Protein AF-A0A813JX80-F1 (afdb_monomer_lite)

InterPro domains:
  IPR001611 Leucine-rich repeat [PF13516] (63-86)
  IPR001611 Leucine-rich repeat [PF13516] (97-115)
  IPR002048 EF-hand domain [PF13499] (176-235)
  IPR002048 EF-hand domain [PS50222] (172-207)
  IPR002048 EF-hand domain [PS50222] (208-241)
  IPR002048 EF-hand domain [SM00054] (176-204)
  IPR002048 EF-hand domain [SM00054] (210-238)
  IPR002048 EF-hand domain [cd00051] (176-235)
  IPR011992 EF-hand domain pair [SSF47473] (168-237)
  IPR018247 EF-Hand 1, calcium-binding site [PS00018] (185-197)
  IPR018247 EF-Hand 1, calcium-binding site [PS00018] (219-231)
  IPR032675 Leucine-rich repeat domain superfamily [G3DSA:3.80.10.10] (2-160)
  IPR050648 F-box/Leucine-rich repeat [PTHR13382] (17-143)

pLDDT: mean 70.28, std 19.59, range [30.41, 96.44]

Sequence (266 aa):
MPDKLLSLQLDVMGIHGLTDADAADLGQALPKFLVNLTLVFTGCCLLGDAGVAAFAQSLPPSTLRTLNLSLVGCELITDSGLIALAMQLSPDLEALTLDLRVCEKITDSGAAALAHYLPAALQTLSLNFNSTSVSDERLASCQSLEAMKTWQTTATVEVAPAAPAAPKFPEKDIAEIKKAFAKADRNKNGVLSKRELKAVLVALKLSEQDVDELISEADVDGDGCLNLDEFIDWIFGGGGNKSKPKLAKSKSRVSDVKSRHRLPRP

Organism: Polarella glacialis (NCBI:txid89957)

Radius of gyration: 25.86 Å; chains: 1; bounding box: 50×80×82 Å

Structure (mmCIF, N/CA/C/O backbone):
data_AF-A0A813JX80-F1
#
_entry.id   AF-A0A813JX80-F1
#
loop_
_atom_site.group_PDB
_atom_site.id
_atom_site.type_symbol
_atom_site.label_atom_id
_atom_site.label_alt_id
_atom_site.label_comp_id
_atom_site.label_asym_id
_atom_site.label_entity_id
_atom_site.label_seq_id
_atom_site.pdbx_PDB_ins_code
_atom_site.Cartn_x
_atom_site.Cartn_y
_atom_site.Cartn_z
_atom_site.occupancy
_atom_site.B_iso_or_equiv
_atom_site.auth_seq_id
_atom_site.auth_comp_id
_atom_site.auth_asym_id
_atom_site.auth_atom_id
_atom_site.pdbx_PDB_model_num
ATOM 1 N N . MET A 1 1 ? -25.310 -22.765 13.714 1.00 44.22 1 MET A N 1
ATOM 2 C CA . MET A 1 1 ? -24.976 -21.336 13.541 1.00 44.22 1 MET A CA 1
ATOM 3 C C . MET A 1 1 ? -23.581 -21.325 12.957 1.00 44.22 1 MET A C 1
ATOM 5 O O . MET A 1 1 ? -22.752 -21.956 13.594 1.00 44.22 1 MET A O 1
ATOM 9 N N . PRO A 1 2 ? -23.310 -20.805 11.750 1.00 50.22 2 PRO A N 1
ATOM 10 C CA . PRO A 1 2 ? -21.944 -20.872 11.261 1.00 50.22 2 PRO A CA 1
ATOM 11 C C . PRO A 1 2 ? -21.110 -19.899 12.094 1.00 50.22 2 PRO A C 1
ATOM 13 O O . PRO A 1 2 ? -21.445 -18.715 12.194 1.00 50.22 2 PRO A O 1
ATOM 16 N N . ASP A 1 3 ? -20.095 -20.450 12.753 1.00 52.19 3 ASP A N 1
ATOM 17 C CA . ASP A 1 3 ? -19.062 -19.732 13.481 1.00 52.19 3 ASP A CA 1
ATOM 18 C C . ASP A 1 3 ? -18.575 -18.554 12.638 1.00 52.19 3 ASP A C 1
ATOM 20 O O . ASP A 1 3 ? -18.158 -18.714 11.489 1.00 52.19 3 ASP A O 1
ATOM 24 N N . LYS A 1 4 ? -18.687 -17.338 13.178 1.00 76.06 4 LYS A N 1
ATOM 25 C CA . LYS A 1 4 ? -18.149 -16.156 12.508 1.00 76.06 4 LYS A CA 1
ATOM 26 C C . LYS A 1 4 ? -16.634 -16.325 12.479 1.00 76.06 4 LYS A C 1
ATOM 28 O O . LYS A 1 4 ? -16.002 -16.250 13.526 1.00 76.06 4 LYS A O 1
ATOM 33 N N . LEU A 1 5 ? -16.061 -16.583 11.307 1.00 84.25 5 LEU A N 1
ATOM 34 C CA . LEU A 1 5 ? -14.612 -16.616 11.138 1.00 84.25 5 LEU A CA 1
ATOM 35 C C . LEU A 1 5 ? -14.060 -15.226 11.491 1.00 84.25 5 LEU A C 1
ATOM 37 O O . LEU A 1 5 ? -14.328 -14.259 10.781 1.00 84.25 5 LEU A O 1
ATOM 41 N N . LEU A 1 6 ? -13.347 -15.127 12.615 1.00 90.62 6 LEU A N 1
ATOM 42 C CA . LEU A 1 6 ? -12.768 -13.870 13.110 1.00 90.62 6 LEU A CA 1
ATOM 43 C C . LEU A 1 6 ? -11.297 -13.706 12.718 1.00 90.62 6 LEU A C 1
ATOM 45 O O . LEU A 1 6 ? -10.772 -12.601 12.781 1.00 90.62 6 LEU A O 1
ATOM 49 N N . SER A 1 7 ? -10.631 -14.787 12.320 1.00 92.50 7 SER A N 1
ATOM 50 C CA . SER A 1 7 ? -9.225 -14.775 11.927 1.00 92.50 7 SER A CA 1
ATOM 51 C C . SER A 1 7 ? -9.058 -15.517 10.612 1.00 92.50 7 SER A C 1
ATOM 53 O O . SER A 1 7 ? -9.546 -16.639 10.481 1.00 92.50 7 SER A O 1
ATOM 55 N N . LEU A 1 8 ? -8.367 -14.902 9.659 1.00 93.06 8 LEU A N 1
ATOM 56 C CA . LEU A 1 8 ? -8.005 -15.513 8.387 1.00 93.06 8 LEU A CA 1
ATOM 57 C C . LEU A 1 8 ? -6.517 -15.300 8.141 1.00 93.06 8 LEU A C 1
ATOM 59 O O . LEU A 1 8 ? -6.017 -14.181 8.226 1.00 93.06 8 LEU A O 1
ATOM 63 N N . GLN A 1 9 ? -5.829 -16.384 7.809 1.00 93.25 9 GLN A N 1
ATOM 64 C CA . GLN A 1 9 ? -4.457 -16.357 7.335 1.00 93.25 9 GLN A CA 1
ATOM 65 C C . GLN A 1 9 ? -4.410 -17.083 6.000 1.00 93.25 9 GLN A C 1
ATOM 67 O O . GLN A 1 9 ? -4.833 -18.236 5.910 1.00 93.25 9 GLN A O 1
ATOM 72 N N . LEU A 1 10 ? -3.911 -16.399 4.978 1.00 90.75 10 LEU A N 1
ATOM 73 C CA . LEU A 1 10 ? -3.737 -16.953 3.650 1.00 90.75 10 LEU A CA 1
ATOM 74 C C . LEU A 1 10 ? -2.322 -16.665 3.161 1.00 90.75 10 LEU A C 1
ATOM 76 O O . LEU A 1 10 ? -1.860 -15.524 3.190 1.00 90.75 10 LEU A O 1
ATOM 80 N N . ASP A 1 11 ? -1.662 -17.719 2.705 1.00 88.38 11 ASP A N 1
ATOM 81 C CA . ASP A 1 11 ? -0.353 -17.648 2.079 1.00 88.38 11 ASP A CA 1
ATOM 82 C C . ASP A 1 11 ? -0.488 -18.081 0.619 1.00 88.38 11 ASP A C 1
ATOM 84 O O . ASP A 1 11 ? -0.871 -19.216 0.332 1.00 88.38 11 ASP A O 1
ATOM 88 N N . VAL A 1 12 ? -0.243 -17.138 -0.288 1.00 81.62 12 VAL A N 1
ATOM 89 C CA . VAL A 1 12 ? -0.256 -17.337 -1.742 1.00 81.62 12 VAL A CA 1
ATOM 90 C C . VAL A 1 12 ? 1.140 -17.140 -2.337 1.00 81.62 12 VAL A C 1
ATOM 92 O O . VAL A 1 12 ? 1.286 -16.857 -3.528 1.00 81.62 12 VAL A O 1
ATOM 95 N N . MET A 1 13 ? 2.183 -17.313 -1.519 1.00 77.56 13 MET A N 1
ATOM 96 C CA . MET A 1 13 ? 3.575 -17.261 -1.952 1.00 77.56 13 MET A CA 1
ATOM 97 C C . MET A 1 13 ? 3.826 -18.184 -3.151 1.00 77.56 13 MET A C 1
ATOM 99 O O . MET A 1 13 ? 3.457 -19.359 -3.156 1.00 77.56 13 MET A O 1
ATOM 103 N N . GLY A 1 14 ? 4.499 -17.646 -4.171 1.00 60.56 14 GLY A N 1
ATOM 104 C CA . GLY A 1 14 ? 4.901 -18.410 -5.356 1.00 60.56 14 GLY A CA 1
ATOM 105 C C . GLY A 1 14 ? 3.785 -18.666 -6.375 1.00 60.56 14 GLY A C 1
ATOM 106 O O . GLY A 1 14 ? 4.024 -19.341 -7.379 1.00 60.56 14 GLY A O 1
ATOM 107 N N . ILE A 1 15 ? 2.583 -18.109 -6.184 1.00 75.38 15 ILE A N 1
ATOM 108 C CA . ILE A 1 15 ? 1.551 -18.100 -7.227 1.00 75.38 15 ILE A CA 1
ATOM 109 C C . ILE A 1 15 ? 1.887 -16.994 -8.239 1.00 75.38 15 ILE A C 1
ATOM 111 O O . ILE A 1 15 ? 1.388 -15.874 -8.170 1.00 75.38 15 ILE A O 1
ATOM 115 N N . HIS A 1 16 ? 2.746 -17.321 -9.208 1.00 67.88 16 HIS A N 1
ATOM 116 C CA . HIS A 1 16 ? 3.230 -16.381 -10.232 1.00 67.88 16 HIS A CA 1
ATOM 117 C C . HIS A 1 16 ? 2.135 -15.831 -11.163 1.00 67.88 16 HIS A C 1
ATOM 119 O O . HIS A 1 16 ? 2.343 -14.819 -11.824 1.00 67.88 16 HIS A O 1
ATOM 125 N N . GLY A 1 17 ? 0.984 -16.503 -11.241 1.00 74.62 17 GLY A N 1
ATOM 126 C CA . GLY A 1 17 ? -0.152 -16.084 -12.064 1.00 74.62 17 GLY A CA 1
ATOM 127 C C . GLY A 1 17 ? -1.160 -15.184 -11.351 1.00 74.62 17 GLY A C 1
ATOM 128 O O . GLY A 1 17 ? -2.169 -14.865 -11.964 1.00 74.62 17 GLY A O 1
ATOM 129 N N . LEU A 1 18 ? -0.931 -14.824 -10.083 1.00 83.19 18 LEU A N 1
ATOM 130 C CA . LEU A 1 18 ? -1.865 -14.010 -9.307 1.00 83.19 18 LEU A CA 1
ATOM 131 C C . LEU A 1 18 ? -1.852 -12.566 -9.814 1.00 83.19 18 LEU A C 1
ATOM 133 O O . LEU A 1 18 ? -0.830 -11.886 -9.732 1.00 83.19 18 LEU A O 1
ATOM 137 N N . THR A 1 19 ? -2.991 -12.121 -10.331 1.00 88.62 19 THR A N 1
ATOM 138 C CA . THR A 1 19 ? -3.207 -10.794 -10.910 1.00 88.62 19 THR A CA 1
ATOM 139 C C . THR A 1 19 ? -4.003 -9.881 -9.978 1.00 88.62 19 THR A C 1
ATOM 141 O O . THR A 1 19 ? -4.560 -10.311 -8.966 1.00 88.62 19 THR A O 1
ATOM 144 N N . ASP A 1 20 ? -4.143 -8.616 -10.369 1.00 87.25 20 ASP A N 1
ATOM 145 C CA . ASP A 1 20 ? -5.026 -7.658 -9.696 1.00 87.25 20 ASP A CA 1
ATOM 146 C C . ASP A 1 20 ? -6.483 -8.133 -9.585 1.00 87.25 20 ASP A C 1
ATOM 148 O O . ASP A 1 20 ? -7.156 -7.842 -8.595 1.00 87.25 20 ASP A O 1
ATOM 152 N N . ALA A 1 21 ? -6.974 -8.881 -10.580 1.00 85.94 21 ALA A N 1
ATOM 153 C CA . ALA A 1 21 ? -8.325 -9.435 -10.554 1.00 85.94 21 ALA A CA 1
ATOM 154 C C . ALA A 1 21 ? -8.464 -10.507 -9.465 1.00 85.94 21 ALA A C 1
ATOM 156 O O . ALA A 1 21 ? -9.441 -10.502 -8.722 1.00 85.94 21 ALA A O 1
ATOM 157 N N . ASP A 1 22 ? -7.452 -11.363 -9.307 1.00 87.56 22 ASP A N 1
ATOM 158 C CA . ASP A 1 22 ? -7.442 -12.401 -8.274 1.00 87.56 22 ASP A CA 1
ATOM 159 C C . ASP A 1 22 ? -7.375 -11.788 -6.868 1.00 87.56 22 ASP A C 1
ATOM 161 O O . ASP A 1 22 ? -8.043 -12.257 -5.946 1.00 87.56 22 ASP A O 1
ATOM 165 N N . ALA A 1 23 ? -6.612 -10.702 -6.695 1.00 88.12 23 ALA A N 1
ATOM 166 C CA . ALA A 1 23 ? -6.581 -9.948 -5.442 1.00 88.12 23 ALA A CA 1
ATOM 167 C C . ALA A 1 23 ? -7.930 -9.275 -5.134 1.00 88.12 23 ALA A C 1
ATOM 169 O O . ALA A 1 23 ? -8.373 -9.277 -3.981 1.00 88.12 23 ALA A O 1
ATOM 170 N N . ALA A 1 24 ? -8.613 -8.743 -6.152 1.00 88.50 24 ALA A N 1
ATOM 171 C CA . ALA A 1 24 ? -9.954 -8.181 -6.011 1.00 88.50 24 ALA A CA 1
ATOM 172 C C . ALA A 1 24 ? -10.987 -9.252 -5.622 1.00 88.50 24 ALA A C 1
ATOM 174 O O . ALA A 1 24 ? -11.790 -9.031 -4.712 1.00 88.50 24 ALA A O 1
ATOM 175 N N . ASP A 1 25 ? -10.943 -10.418 -6.267 1.00 90.06 25 ASP A N 1
ATOM 176 C CA . ASP A 1 25 ? -11.823 -11.551 -5.970 1.00 90.06 25 ASP A CA 1
ATOM 177 C C . ASP A 1 25 ? -11.567 -12.099 -4.560 1.00 90.06 25 ASP A C 1
ATOM 179 O O . ASP A 1 25 ? -12.510 -12.357 -3.805 1.00 90.06 25 ASP A O 1
ATOM 183 N N . LEU A 1 26 ? -10.295 -12.198 -4.156 1.00 88.56 26 LEU A N 1
ATOM 184 C CA . LEU A 1 26 ? -9.913 -12.553 -2.792 1.00 88.56 26 LEU A CA 1
ATOM 185 C C . LEU A 1 26 ? -10.464 -11.544 -1.778 1.00 88.56 26 LEU A C 1
ATOM 187 O O . LEU A 1 26 ? -11.018 -11.953 -0.757 1.00 88.56 26 LEU A O 1
ATOM 191 N N . GLY A 1 27 ? -10.356 -10.246 -2.072 1.00 87.62 27 GLY A N 1
ATOM 192 C CA . GLY A 1 27 ? -10.934 -9.172 -1.267 1.00 87.62 27 GLY A CA 1
ATOM 193 C C . GLY A 1 27 ? -12.443 -9.338 -1.080 1.00 87.62 27 GLY A C 1
ATOM 194 O O . GLY A 1 27 ? -12.935 -9.326 0.047 1.00 87.62 27 GLY A O 1
ATOM 195 N N . GLN A 1 28 ? -13.183 -9.569 -2.166 1.00 89.00 28 GLN A N 1
ATOM 196 C CA . GLN A 1 28 ? -14.636 -9.777 -2.122 1.00 89.00 28 GLN A CA 1
ATOM 197 C C . GLN A 1 28 ? -15.043 -11.034 -1.341 1.00 89.00 28 GLN A C 1
ATOM 199 O O . GLN A 1 28 ? -16.126 -11.073 -0.748 1.00 89.00 28 GLN A O 1
ATOM 204 N N . ALA A 1 29 ? -14.183 -12.054 -1.324 1.00 89.69 29 ALA A N 1
ATOM 205 C CA . ALA A 1 29 ? -14.388 -13.285 -0.573 1.00 89.69 29 ALA A CA 1
ATOM 206 C C . ALA A 1 29 ? -14.056 -13.155 0.928 1.00 89.69 29 ALA A C 1
ATOM 208 O O . ALA A 1 29 ? -14.339 -14.086 1.691 1.00 89.69 29 ALA A O 1
ATOM 209 N N . LEU A 1 30 ? -13.489 -12.027 1.382 1.00 87.69 30 LEU A N 1
ATOM 210 C CA . LEU A 1 30 ? -13.139 -11.836 2.787 1.00 87.69 30 LEU A CA 1
ATOM 211 C C . LEU A 1 30 ? -14.388 -11.854 3.691 1.00 87.69 30 LEU A C 1
ATOM 213 O O . LEU A 1 30 ? -15.374 -11.147 3.447 1.00 87.69 30 LEU A O 1
ATOM 217 N N . PRO A 1 31 ? -14.364 -12.616 4.800 1.00 86.94 31 PRO A N 1
ATOM 218 C CA . PRO A 1 31 ? -15.430 -12.562 5.784 1.00 86.94 31 PRO A CA 1
ATOM 219 C C . PRO A 1 31 ? -15.570 -11.160 6.396 1.00 86.94 31 PRO A C 1
ATOM 221 O O . PRO A 1 31 ? -14.641 -10.597 6.969 1.00 86.94 31 PRO A O 1
ATOM 224 N N . LYS A 1 32 ? -16.795 -10.625 6.361 1.00 84.81 32 LYS A N 1
ATOM 225 C CA . LYS A 1 32 ? -17.125 -9.255 6.806 1.00 84.81 32 LYS A CA 1
ATOM 226 C C . LYS A 1 32 ? -16.931 -8.982 8.302 1.00 84.81 32 LYS A C 1
ATOM 228 O O . LYS A 1 32 ? -17.039 -7.838 8.723 1.00 84.81 32 LYS A O 1
ATOM 233 N N . PHE A 1 33 ? -16.722 -10.026 9.102 1.00 88.56 33 PHE A N 1
ATOM 234 C CA . PHE A 1 33 ? -16.545 -9.937 10.555 1.00 88.56 33 PHE A CA 1
ATOM 235 C C . PHE A 1 33 ? -15.119 -10.285 10.990 1.00 88.56 33 PHE A C 1
ATOM 237 O O . PHE A 1 33 ? -14.899 -10.561 12.169 1.00 88.56 33 PHE A O 1
ATOM 244 N N . LEU A 1 34 ? -14.163 -10.309 10.053 1.00 90.38 34 LEU A N 1
ATOM 245 C CA . LEU A 1 34 ? -12.771 -10.564 10.392 1.00 90.38 34 LEU A CA 1
ATOM 246 C C . LEU A 1 34 ? -12.241 -9.488 11.338 1.00 90.38 34 LEU A C 1
ATOM 248 O O . LEU A 1 34 ? -12.454 -8.291 11.149 1.00 90.38 34 LEU A O 1
ATOM 252 N N . VAL A 1 35 ? -11.534 -9.967 12.348 1.00 93.38 35 VAL A N 1
ATOM 253 C CA . VAL A 1 35 ? -10.800 -9.190 13.343 1.00 93.38 35 VAL A CA 1
ATOM 254 C C . VAL A 1 35 ? -9.311 -9.230 13.019 1.00 93.38 35 VAL A C 1
ATOM 256 O O . VAL A 1 35 ? -8.644 -8.200 13.086 1.00 93.38 35 VAL A O 1
ATOM 259 N N . ASN A 1 36 ? -8.815 -10.393 12.594 1.00 93.25 36 ASN A N 1
ATOM 260 C CA . ASN A 1 36 ? -7.416 -10.611 12.251 1.00 93.25 36 ASN A CA 1
ATOM 261 C C . ASN A 1 36 ? -7.305 -11.089 10.806 1.00 93.25 36 ASN A C 1
ATOM 263 O O . ASN A 1 36 ? -7.958 -12.060 10.413 1.00 93.25 36 ASN A O 1
ATOM 267 N N . LEU A 1 37 ? -6.451 -10.433 10.032 1.00 95.06 37 LEU A N 1
ATOM 268 C CA . LEU A 1 37 ? -6.164 -10.810 8.658 1.00 95.06 37 LEU A CA 1
ATOM 269 C C . LEU A 1 37 ? -4.656 -10.885 8.449 1.00 95.06 37 LEU A C 1
ATOM 271 O O . LEU A 1 37 ? -3.936 -9.935 8.738 1.00 95.06 37 LEU A O 1
ATOM 275 N N . THR A 1 38 ? -4.187 -12.020 7.943 1.00 95.12 38 THR A N 1
ATOM 276 C CA . THR A 1 38 ? -2.820 -12.201 7.453 1.00 95.12 38 THR A CA 1
ATOM 277 C C . THR A 1 38 ? -2.866 -12.625 5.993 1.00 95.12 38 THR A C 1
ATOM 279 O O . THR A 1 38 ? -3.464 -13.654 5.683 1.00 95.12 38 THR A O 1
ATOM 282 N N . LEU A 1 39 ? -2.243 -11.850 5.110 1.00 93.19 39 LEU A N 1
ATOM 283 C CA . LEU A 1 39 ? -2.141 -12.140 3.681 1.00 93.19 39 LEU A CA 1
ATOM 284 C C . LEU A 1 39 ? -0.678 -12.075 3.238 1.00 93.19 39 LEU A C 1
ATOM 286 O O . LEU A 1 39 ? 0.013 -11.093 3.508 1.00 93.19 39 LEU A O 1
ATOM 290 N N . VAL A 1 40 ? -0.210 -13.115 2.551 1.00 92.12 40 VAL A N 1
ATOM 291 C CA . VAL A 1 40 ? 1.169 -13.205 2.051 1.00 92.12 40 VAL A CA 1
ATOM 292 C C . VAL A 1 40 ? 1.156 -13.376 0.535 1.00 92.12 40 VAL A C 1
ATOM 294 O O . VAL A 1 40 ? 0.828 -14.447 0.040 1.00 92.12 40 VAL A O 1
ATOM 297 N N . PHE A 1 41 ? 1.534 -12.320 -0.189 1.00 87.38 41 PHE A N 1
ATOM 298 C CA . PHE A 1 41 ? 1.627 -12.241 -1.655 1.00 87.38 41 PHE A CA 1
ATOM 299 C C . PHE A 1 41 ? 3.081 -12.239 -2.150 1.00 87.38 41 PHE A C 1
ATOM 301 O O . PHE A 1 41 ? 3.432 -11.575 -3.123 1.00 87.38 41 PHE A O 1
ATOM 308 N N . THR A 1 42 ? 3.973 -12.944 -1.455 1.00 83.94 42 THR A N 1
ATOM 309 C CA . THR A 1 42 ? 5.398 -12.940 -1.799 1.00 83.94 42 THR A CA 1
ATOM 310 C C . THR A 1 42 ? 5.636 -13.451 -3.227 1.00 83.94 42 THR A C 1
ATOM 312 O O . THR A 1 42 ? 5.302 -14.593 -3.556 1.00 83.94 42 THR A O 1
ATOM 315 N N . GLY A 1 43 ? 6.266 -12.614 -4.056 1.00 71.44 43 GLY A N 1
ATOM 316 C CA . GLY A 1 43 ? 6.635 -12.928 -5.438 1.00 71.44 43 GLY A CA 1
ATOM 317 C C . GLY A 1 43 ? 5.487 -12.858 -6.452 1.00 71.44 43 GLY A C 1
ATOM 318 O O . GLY A 1 43 ? 5.629 -13.388 -7.557 1.00 71.44 43 GLY A O 1
ATOM 319 N N . CYS A 1 44 ? 4.358 -12.229 -6.109 1.00 81.06 44 CYS A N 1
ATOM 320 C CA . CYS A 1 44 ? 3.252 -11.989 -7.037 1.00 81.06 44 CYS A CA 1
ATOM 321 C C . CYS A 1 44 ? 3.589 -10.833 -7.998 1.00 81.06 44 CYS A C 1
ATOM 323 O O . CYS A 1 44 ? 3.153 -9.702 -7.819 1.00 81.06 44 CYS A O 1
ATOM 325 N N . CYS A 1 45 ? 4.376 -11.114 -9.039 1.00 77.31 45 CYS A N 1
ATOM 326 C CA . CYS A 1 45 ? 4.875 -10.104 -9.982 1.00 77.31 45 CYS A CA 1
ATOM 327 C C . CYS A 1 45 ? 3.797 -9.431 -10.851 1.00 77.31 45 CYS A C 1
ATOM 329 O O . CYS A 1 45 ? 4.064 -8.385 -11.437 1.00 77.31 45 CYS A O 1
ATOM 331 N N . LEU A 1 46 ? 2.595 -10.010 -10.944 1.00 80.31 46 LEU A N 1
ATOM 332 C CA . LEU A 1 46 ? 1.451 -9.440 -11.668 1.00 80.31 46 LEU A CA 1
ATOM 333 C C . LEU A 1 46 ? 0.471 -8.687 -10.755 1.00 80.31 46 LEU A C 1
ATOM 335 O O . LEU A 1 46 ? -0.558 -8.214 -11.237 1.00 80.31 46 LEU A O 1
ATOM 339 N N . LEU A 1 47 ? 0.780 -8.584 -9.459 1.00 85.62 47 LEU A N 1
ATOM 340 C CA . LEU A 1 47 ? 0.035 -7.772 -8.507 1.00 85.62 47 LEU A CA 1
ATOM 341 C C . LEU A 1 47 ? 0.607 -6.352 -8.504 1.00 85.62 47 LEU A C 1
ATOM 343 O O . LEU A 1 47 ? 1.762 -6.141 -8.126 1.00 85.62 47 LEU A O 1
ATOM 347 N N . GLY A 1 48 ? -0.204 -5.388 -8.921 1.00 89.56 48 GLY A N 1
ATOM 348 C CA . GLY A 1 48 ? 0.124 -3.969 -8.934 1.00 89.56 48 GLY A CA 1
ATOM 349 C C . GLY A 1 48 ? -0.800 -3.141 -8.048 1.00 89.56 48 GLY A C 1
ATOM 350 O O . GLY A 1 48 ? -1.602 -3.649 -7.259 1.00 89.56 48 GLY A O 1
ATOM 351 N N . ASP A 1 49 ? -0.693 -1.824 -8.197 1.00 90.31 49 ASP A N 1
ATOM 352 C CA . ASP A 1 49 ? -1.430 -0.852 -7.383 1.00 90.31 49 ASP A CA 1
ATOM 353 C C . ASP A 1 49 ? -2.950 -1.046 -7.437 1.00 90.31 49 ASP A C 1
ATOM 355 O O . ASP A 1 49 ? -3.635 -0.874 -6.428 1.00 90.31 49 ASP A O 1
ATOM 359 N N . ALA A 1 50 ? -3.489 -1.442 -8.594 1.00 87.69 50 ALA A N 1
ATOM 360 C CA . ALA A 1 50 ? -4.920 -1.670 -8.760 1.00 87.69 50 ALA A CA 1
ATOM 361 C C . ALA A 1 50 ? -5.411 -2.876 -7.943 1.00 87.69 50 ALA A C 1
ATOM 363 O O . ALA A 1 50 ? -6.473 -2.793 -7.325 1.00 87.69 50 ALA A O 1
ATOM 364 N N . GLY A 1 51 ? -4.640 -3.965 -7.888 1.00 89.44 51 GLY A N 1
ATOM 365 C CA . GLY A 1 51 ? -4.958 -5.134 -7.069 1.00 89.44 51 GLY A CA 1
ATOM 366 C C . GLY A 1 51 ? -4.863 -4.833 -5.579 1.00 89.44 51 GLY A C 1
ATOM 367 O O . GLY A 1 51 ? -5.770 -5.181 -4.818 1.00 89.44 51 GLY A O 1
ATOM 368 N N . VAL A 1 52 ? -3.814 -4.108 -5.171 1.00 91.62 52 VAL A N 1
ATOM 369 C CA . VAL A 1 52 ? -3.656 -3.613 -3.795 1.00 91.62 52 VAL A CA 1
ATOM 370 C C . VAL A 1 52 ? -4.849 -2.746 -3.393 1.00 91.62 52 VAL A C 1
ATOM 372 O O . VAL A 1 52 ? -5.477 -2.996 -2.366 1.00 91.62 52 VAL A O 1
ATOM 375 N N . ALA A 1 53 ? -5.221 -1.775 -4.228 1.00 90.06 53 ALA A N 1
ATOM 376 C CA . ALA A 1 53 ? -6.359 -0.899 -3.980 1.00 90.06 53 ALA A CA 1
ATOM 377 C C . ALA A 1 53 ? -7.687 -1.671 -3.918 1.00 90.06 53 ALA A C 1
ATOM 379 O O . ALA A 1 53 ? -8.520 -1.397 -3.053 1.00 90.06 53 ALA A O 1
ATOM 380 N N . ALA A 1 54 ? -7.892 -2.644 -4.808 1.00 87.81 54 ALA A N 1
ATOM 381 C CA . ALA A 1 54 ? -9.126 -3.420 -4.873 1.00 87.81 54 ALA A CA 1
ATOM 382 C C . ALA A 1 54 ? -9.330 -4.304 -3.634 1.00 87.81 54 ALA A C 1
ATOM 384 O O . ALA A 1 54 ? -10.426 -4.323 -3.060 1.00 87.81 54 ALA A O 1
ATOM 385 N N . PHE A 1 55 ? -8.288 -5.008 -3.176 1.00 89.56 55 PHE A N 1
ATOM 386 C CA . PHE A 1 55 ? -8.413 -5.780 -1.939 1.00 89.56 55 PHE A CA 1
ATOM 387 C C . PHE A 1 55 ? -8.513 -4.847 -0.724 1.00 89.56 55 PHE A C 1
ATOM 389 O O . PHE A 1 55 ? -9.313 -5.124 0.170 1.00 89.56 55 PHE A O 1
ATOM 396 N N . ALA A 1 56 ? -7.769 -3.731 -0.701 1.00 90.94 56 ALA A N 1
ATOM 397 C CA . ALA A 1 56 ? -7.830 -2.755 0.383 1.00 90.94 56 ALA A CA 1
ATOM 398 C C . ALA A 1 56 ? -9.263 -2.234 0.568 1.00 90.94 56 ALA A C 1
ATOM 400 O O . ALA A 1 56 ? -9.778 -2.241 1.683 1.00 90.94 56 ALA A O 1
ATOM 401 N N . GLN A 1 57 ? -9.959 -1.889 -0.525 1.00 89.50 57 GLN A N 1
ATOM 402 C CA . GLN A 1 57 ? -11.378 -1.480 -0.518 1.00 89.50 57 GLN A CA 1
ATOM 403 C C . GLN A 1 57 ? -12.317 -2.530 0.086 1.00 89.50 57 GLN A C 1
ATOM 405 O O . GLN A 1 57 ? -13.392 -2.186 0.579 1.00 89.50 57 GLN A O 1
ATOM 410 N N . SER A 1 58 ? -11.912 -3.797 0.063 1.00 89.12 58 SER A N 1
ATOM 411 C CA . SER A 1 58 ? -12.685 -4.920 0.586 1.00 89.12 58 SER A CA 1
ATOM 412 C C . SER A 1 58 ? -12.335 -5.278 2.037 1.00 89.12 58 SER A C 1
ATOM 414 O O . SER A 1 58 ? -12.961 -6.171 2.613 1.00 89.12 58 SER A O 1
ATOM 416 N N . LEU A 1 59 ? -11.362 -4.595 2.655 1.00 89.06 59 LEU A N 1
ATOM 417 C CA . LEU A 1 59 ? -11.021 -4.802 4.061 1.00 89.06 59 LEU A CA 1
ATOM 418 C C . LEU A 1 59 ? -12.211 -4.446 4.968 1.00 89.06 59 LEU A C 1
ATOM 420 O O . LEU A 1 59 ? -12.856 -3.418 4.754 1.00 89.06 59 LEU A O 1
ATOM 424 N N . PRO A 1 60 ? -12.508 -5.246 6.011 1.00 86.62 60 PRO A N 1
ATOM 425 C CA . PRO A 1 60 ? -13.595 -4.942 6.936 1.00 86.62 60 PRO A CA 1
ATOM 426 C C . PRO A 1 60 ? -13.330 -3.630 7.696 1.00 86.62 60 PRO A C 1
ATOM 428 O O . PRO A 1 60 ? -12.434 -3.586 8.542 1.00 86.62 60 PRO A O 1
ATOM 431 N N . PRO A 1 61 ? -14.124 -2.568 7.472 1.00 82.44 61 PRO A N 1
ATOM 432 C CA . PRO A 1 61 ? -13.769 -1.227 7.940 1.00 82.44 61 PRO A CA 1
ATOM 433 C C . PRO A 1 61 ? -14.016 -0.996 9.438 1.00 82.44 61 PRO A C 1
ATOM 435 O O . PRO A 1 61 ? -13.596 0.024 9.964 1.00 82.44 61 PRO A O 1
ATOM 438 N N . SER A 1 62 ? -14.739 -1.887 10.128 1.00 84.19 62 SER A N 1
ATOM 439 C CA . SER A 1 62 ? -15.164 -1.665 11.527 1.00 84.19 62 SER A CA 1
ATOM 440 C C . SER A 1 62 ? -14.805 -2.804 12.480 1.00 84.19 62 SER A C 1
ATOM 442 O O . SER A 1 62 ? -14.921 -2.656 13.693 1.00 84.19 62 SER A O 1
ATOM 444 N N . THR A 1 63 ? -14.423 -3.971 11.956 1.00 89.12 63 THR A N 1
ATOM 445 C CA . THR A 1 63 ? -14.104 -5.148 12.782 1.00 89.12 63 THR A CA 1
ATOM 446 C C . THR A 1 63 ? -12.621 -5.463 12.800 1.00 89.12 63 THR A C 1
ATOM 448 O O . THR A 1 63 ? -12.166 -6.075 13.763 1.00 89.12 63 THR A O 1
ATOM 451 N N . LEU A 1 64 ? -11.875 -5.058 11.768 1.00 92.25 64 LEU A N 1
ATOM 452 C CA . LEU A 1 64 ? -10.475 -5.418 11.621 1.00 92.25 64 LEU A CA 1
ATOM 453 C C . LEU A 1 64 ? -9.617 -4.666 12.648 1.00 92.25 64 LEU A C 1
ATOM 455 O O . LEU A 1 64 ? -9.596 -3.435 12.669 1.00 92.25 64 LEU A O 1
ATOM 459 N N . ARG A 1 65 ? -8.918 -5.433 13.489 1.00 92.94 65 ARG A N 1
ATOM 460 C CA . ARG A 1 65 ? -8.014 -4.968 14.552 1.00 92.94 65 ARG A CA 1
ATOM 461 C C . ARG A 1 65 ? -6.558 -5.280 14.239 1.00 92.94 65 ARG A C 1
ATOM 463 O O . ARG A 1 65 ? -5.676 -4.529 14.641 1.00 92.94 65 ARG A O 1
ATOM 470 N N . THR A 1 66 ? -6.289 -6.356 13.504 1.00 95.81 66 THR A N 1
ATOM 471 C CA . THR A 1 66 ? -4.931 -6.735 13.105 1.00 95.81 66 THR A CA 1
ATOM 472 C C . THR A 1 66 ? -4.865 -7.016 11.613 1.00 95.81 66 THR A C 1
ATOM 474 O O . THR A 1 66 ? -5.613 -7.851 11.100 1.00 95.81 66 THR A O 1
ATOM 477 N N . LEU A 1 67 ? -3.935 -6.344 10.935 1.00 96.44 67 LEU A N 1
ATOM 478 C CA . LEU A 1 67 ? -3.601 -6.574 9.536 1.00 96.44 67 LEU A CA 1
ATOM 479 C C . LEU A 1 67 ? -2.112 -6.896 9.418 1.00 96.44 67 LEU A C 1
ATOM 481 O O . LEU A 1 67 ? -1.263 -6.082 9.768 1.00 96.44 67 LEU A O 1
ATOM 485 N N . ASN A 1 68 ? -1.805 -8.080 8.902 1.00 95.56 68 ASN A N 1
ATOM 486 C CA . ASN A 1 68 ? -0.466 -8.468 8.493 1.00 95.56 68 ASN A CA 1
ATOM 487 C C . ASN A 1 68 ? -0.469 -8.703 6.984 1.00 95.56 68 ASN A C 1
ATOM 489 O O . ASN A 1 68 ? -1.205 -9.555 6.486 1.00 95.56 68 ASN A O 1
ATOM 493 N N . LEU A 1 69 ? 0.327 -7.931 6.259 1.00 94.94 69 LEU A N 1
ATOM 494 C CA . LEU A 1 69 ? 0.389 -7.986 4.813 1.00 94.94 69 LEU A CA 1
ATOM 495 C C . LEU A 1 69 ? 1.842 -8.090 4.360 1.00 94.94 69 LEU A C 1
ATOM 497 O O . LEU A 1 69 ? 2.663 -7.224 4.653 1.00 94.94 69 LEU A O 1
ATOM 501 N N . SER A 1 70 ? 2.149 -9.138 3.605 1.00 94.00 70 SER A N 1
ATOM 502 C CA . SER A 1 70 ? 3.433 -9.286 2.931 1.00 94.00 70 SER A CA 1
ATOM 503 C C . SER A 1 70 ? 3.239 -9.139 1.430 1.00 94.00 70 SER A C 1
ATOM 505 O O . SER A 1 70 ? 2.492 -9.899 0.821 1.00 94.00 70 SER A O 1
ATOM 507 N N . LEU A 1 71 ? 3.917 -8.156 0.848 1.00 91.38 71 LEU A N 1
ATOM 508 C CA . LEU A 1 71 ? 3.929 -7.842 -0.583 1.00 91.38 71 LEU A CA 1
ATOM 509 C C . LEU A 1 71 ? 5.350 -7.973 -1.150 1.00 91.38 71 LEU A C 1
ATOM 511 O O . LEU A 1 71 ? 5.705 -7.323 -2.128 1.00 91.38 71 LEU A O 1
ATOM 515 N N . VAL A 1 72 ? 6.187 -8.792 -0.511 1.00 90.44 72 VAL A N 1
ATOM 516 C CA . VAL A 1 72 ? 7.609 -8.922 -0.848 1.00 90.44 72 VAL A CA 1
ATOM 517 C C . VAL A 1 72 ? 7.794 -9.277 -2.322 1.00 90.44 72 VAL A C 1
ATOM 519 O O . VAL A 1 72 ? 7.235 -10.267 -2.793 1.00 90.44 72 VAL A O 1
ATOM 522 N N . GLY A 1 73 ? 8.613 -8.501 -3.032 1.00 81.50 73 GLY A N 1
ATOM 523 C CA . GLY A 1 73 ? 8.937 -8.735 -4.441 1.00 81.50 73 GLY A CA 1
ATOM 524 C C . GLY A 1 73 ? 7.784 -8.475 -5.416 1.00 81.50 73 GLY A C 1
ATOM 525 O O . GLY A 1 73 ? 7.785 -9.030 -6.513 1.00 81.50 73 GLY A O 1
ATOM 526 N N . CYS A 1 74 ? 6.788 -7.671 -5.038 1.00 85.56 74 CYS A N 1
ATOM 527 C CA . CYS A 1 74 ? 5.749 -7.214 -5.962 1.00 85.56 74 CYS A CA 1
ATOM 528 C C . CYS A 1 74 ? 6.231 -5.964 -6.723 1.00 85.56 74 CYS A C 1
ATOM 530 O O . CYS A 1 74 ? 6.025 -4.830 -6.296 1.00 85.56 74 CYS A O 1
ATOM 532 N N . GLU A 1 75 ? 6.885 -6.173 -7.867 1.00 80.31 75 GLU A N 1
ATOM 533 C CA . GLU A 1 75 ? 7.577 -5.133 -8.658 1.00 80.31 75 GLU A CA 1
ATOM 534 C C . GLU A 1 75 ? 6.656 -4.071 -9.298 1.00 80.31 75 GLU A C 1
ATOM 536 O O . GLU A 1 75 ? 7.115 -3.021 -9.769 1.00 80.31 75 GLU A O 1
ATOM 541 N N . LEU A 1 76 ? 5.354 -4.351 -9.377 1.00 85.06 76 LEU A N 1
ATOM 542 C CA . LEU A 1 76 ? 4.354 -3.437 -9.933 1.00 85.06 76 LEU A CA 1
ATOM 543 C C . LEU A 1 76 ? 3.700 -2.549 -8.873 1.00 85.06 76 LEU A C 1
ATOM 545 O O . LEU A 1 76 ? 2.909 -1.682 -9.236 1.00 85.06 76 LEU A O 1
ATOM 549 N N . ILE A 1 77 ? 4.027 -2.745 -7.593 1.00 89.62 77 ILE A N 1
ATOM 550 C CA . ILE A 1 77 ? 3.520 -1.905 -6.512 1.00 89.62 77 ILE A CA 1
ATOM 551 C C . ILE A 1 77 ? 4.409 -0.670 -6.383 1.00 89.62 77 ILE A C 1
ATOM 553 O O . ILE A 1 77 ? 5.632 -0.768 -6.266 1.00 89.62 77 ILE A O 1
ATOM 557 N N . THR A 1 78 ? 3.771 0.492 -6.396 1.00 92.31 78 THR A N 1
ATOM 558 C CA . THR A 1 78 ? 4.387 1.810 -6.256 1.00 92.31 78 THR A CA 1
ATOM 559 C C . THR A 1 78 ? 3.825 2.535 -5.038 1.00 92.31 78 THR A C 1
ATOM 561 O O . THR A 1 78 ? 2.961 2.023 -4.315 1.00 92.31 78 THR A O 1
ATOM 564 N N . ASP A 1 79 ? 4.300 3.759 -4.811 1.00 88.25 79 ASP A N 1
ATOM 565 C CA . ASP A 1 79 ? 3.754 4.645 -3.785 1.00 88.25 79 ASP A CA 1
ATOM 566 C C . ASP A 1 79 ? 2.226 4.780 -3.896 1.00 88.25 79 ASP A C 1
ATOM 568 O O . ASP A 1 79 ? 1.548 4.830 -2.873 1.00 88.25 79 ASP A O 1
ATOM 572 N N . SER A 1 80 ? 1.659 4.734 -5.108 1.00 88.56 80 SER A N 1
ATOM 573 C CA . SER A 1 80 ? 0.208 4.814 -5.332 1.00 88.56 80 SER A CA 1
ATOM 574 C C . SER A 1 80 ? -0.554 3.647 -4.704 1.00 88.56 80 SER A C 1
ATOM 576 O O . SER A 1 80 ? -1.579 3.857 -4.052 1.00 88.56 80 SER A O 1
ATOM 578 N N . GLY A 1 81 ? -0.058 2.415 -4.853 1.00 90.00 81 GLY A N 1
ATOM 579 C CA . GLY A 1 81 ? -0.658 1.234 -4.231 1.00 90.00 81 GLY A CA 1
ATOM 580 C C . GLY A 1 81 ? -0.535 1.271 -2.712 1.00 90.00 81 GLY A C 1
ATOM 581 O O . GLY A 1 81 ? -1.490 0.953 -2.001 1.00 90.00 81 GLY A O 1
ATOM 582 N N . LEU A 1 82 ? 0.610 1.734 -2.203 1.00 91.69 82 LEU A N 1
ATOM 583 C CA . LEU A 1 82 ? 0.823 1.902 -0.768 1.00 91.69 82 LEU A CA 1
ATOM 584 C C . LEU A 1 82 ? -0.106 2.968 -0.165 1.00 91.69 82 LEU A C 1
ATOM 586 O O . LEU A 1 82 ? -0.692 2.743 0.895 1.00 91.69 82 LEU A O 1
ATOM 590 N N . ILE A 1 83 ? -0.296 4.093 -0.856 1.00 86.19 83 ILE A N 1
ATOM 591 C CA . ILE A 1 83 ? -1.244 5.149 -0.481 1.00 86.19 83 ILE A CA 1
ATOM 592 C C . ILE A 1 83 ? -2.673 4.609 -0.478 1.00 86.19 83 ILE A C 1
ATOM 594 O O . ILE A 1 83 ? -3.402 4.807 0.494 1.00 86.19 83 ILE A O 1
ATOM 598 N N . ALA A 1 84 ? -3.068 3.893 -1.533 1.00 88.56 84 ALA A N 1
ATOM 599 C CA . ALA A 1 84 ? -4.404 3.318 -1.643 1.00 88.56 84 ALA A CA 1
ATOM 600 C C . ALA A 1 84 ? -4.700 2.334 -0.501 1.00 88.56 84 ALA A C 1
ATOM 602 O O . ALA A 1 84 ? -5.798 2.352 0.059 1.00 88.56 84 ALA A O 1
ATOM 603 N N . LEU A 1 85 ? -3.715 1.516 -0.114 1.00 92.06 85 LEU A N 1
ATOM 604 C CA . LEU A 1 85 ? -3.818 0.654 1.060 1.00 92.06 85 LEU A CA 1
ATOM 605 C C . LEU A 1 85 ? -3.986 1.477 2.342 1.00 92.06 85 LEU A C 1
ATOM 607 O O . LEU A 1 85 ? -4.880 1.194 3.140 1.00 92.06 85 LEU A O 1
ATOM 611 N N . ALA A 1 86 ? -3.140 2.490 2.533 1.00 89.62 86 ALA A N 1
ATOM 612 C CA . ALA A 1 86 ? -3.106 3.299 3.745 1.00 89.62 86 ALA A CA 1
ATOM 613 C C . ALA A 1 86 ? -4.428 4.050 3.983 1.00 89.62 86 ALA A C 1
ATOM 615 O O . ALA A 1 86 ? -4.947 4.048 5.097 1.00 89.62 86 ALA A O 1
ATOM 616 N N . MET A 1 87 ? -5.019 4.617 2.926 1.00 86.25 87 MET A N 1
ATOM 617 C CA . MET A 1 87 ? -6.298 5.339 2.984 1.00 86.25 87 MET A CA 1
ATOM 618 C C . MET A 1 87 ? -7.484 4.471 3.417 1.00 86.25 87 MET A C 1
ATOM 620 O O . MET A 1 87 ? -8.498 4.998 3.873 1.00 86.25 87 MET A O 1
ATOM 624 N N . GLN A 1 88 ? -7.370 3.156 3.254 1.00 89.75 88 GLN A N 1
ATOM 625 C CA . GLN A 1 88 ? -8.462 2.215 3.465 1.00 89.75 88 GLN A CA 1
ATOM 626 C C . GLN A 1 88 ? -8.300 1.385 4.747 1.00 89.75 88 GLN A C 1
ATOM 628 O O . GLN A 1 88 ? -9.117 0.506 5.035 1.00 89.75 88 GLN A O 1
ATOM 633 N N . LEU A 1 89 ? -7.257 1.658 5.538 1.00 88.81 89 LEU A N 1
ATOM 634 C CA . LEU A 1 89 ? -7.067 1.025 6.837 1.00 88.81 89 LEU A CA 1
ATOM 635 C C . LEU A 1 89 ? -8.230 1.360 7.780 1.00 88.81 89 LEU A C 1
ATOM 637 O O . LEU A 1 89 ? -8.720 2.487 7.844 1.00 88.81 89 LEU A O 1
ATOM 641 N N . SER A 1 90 ? -8.651 0.358 8.552 1.00 87.88 90 SER A N 1
ATOM 642 C CA . SER A 1 90 ? -9.675 0.524 9.585 1.00 87.88 90 SER A CA 1
ATOM 643 C C . SER A 1 90 ? -9.228 1.578 10.614 1.00 87.88 90 SER A C 1
ATOM 645 O O . SER A 1 90 ? -8.113 1.472 11.131 1.00 87.88 90 SER A O 1
ATOM 647 N N . PRO A 1 91 ? -10.073 2.560 10.987 1.00 87.62 91 PRO A N 1
ATOM 648 C CA . PRO A 1 91 ? -9.744 3.533 12.036 1.00 87.62 91 PRO A CA 1
ATOM 649 C C . PRO A 1 91 ? -9.543 2.873 13.412 1.00 87.62 91 PRO A C 1
ATOM 651 O O . PRO A 1 91 ? -8.912 3.448 14.295 1.00 87.62 91 PRO A O 1
ATOM 654 N N . ASP A 1 92 ? -10.078 1.663 13.567 1.00 90.12 92 ASP A N 1
ATOM 655 C CA . ASP A 1 92 ? -10.045 0.811 14.750 1.00 90.12 92 ASP A CA 1
ATOM 656 C C . ASP A 1 92 ? -8.849 -0.165 14.769 1.00 90.12 92 ASP A C 1
ATOM 658 O O . ASP A 1 92 ? -8.74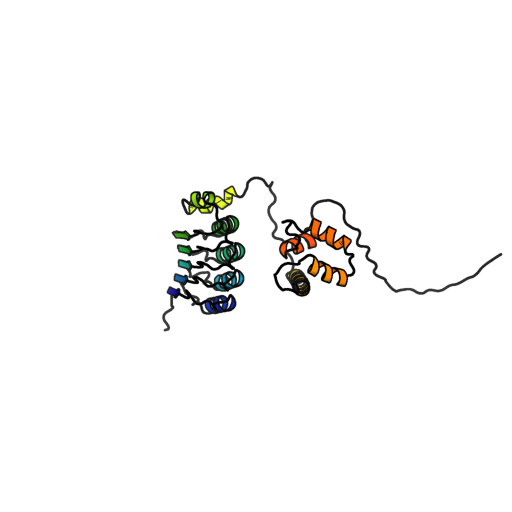9 -0.996 15.674 1.00 90.12 92 ASP A O 1
ATOM 662 N N . LEU A 1 93 ? -7.964 -0.108 13.766 1.00 92.50 93 LEU A N 1
ATOM 663 C CA . LEU A 1 93 ? -6.827 -1.018 13.645 1.00 92.50 93 LEU A CA 1
ATOM 664 C C . LEU A 1 93 ? -5.818 -0.790 14.780 1.00 92.50 93 LEU A C 1
ATOM 666 O O . LEU A 1 93 ? -5.337 0.321 14.986 1.00 92.50 93 LEU A O 1
ATOM 670 N N . GLU A 1 94 ? -5.465 -1.862 15.482 1.00 92.94 94 GLU A N 1
ATOM 671 C CA . GLU A 1 94 ? -4.562 -1.851 16.638 1.00 92.94 94 GLU A CA 1
ATOM 672 C C . GLU A 1 94 ? -3.152 -2.329 16.269 1.00 92.94 94 GLU A C 1
ATOM 674 O O . GLU A 1 94 ? -2.169 -1.883 16.864 1.00 92.94 94 GLU A O 1
ATOM 679 N N . ALA A 1 95 ? -3.033 -3.209 15.272 1.00 93.38 95 ALA A N 1
ATOM 680 C CA . ALA A 1 95 ? -1.757 -3.745 14.819 1.00 93.38 95 ALA A CA 1
ATOM 681 C C . ALA A 1 95 ? -1.664 -3.794 13.288 1.00 93.38 95 ALA A C 1
ATOM 683 O O . ALA A 1 95 ? -2.531 -4.367 12.622 1.00 93.38 95 ALA A O 1
ATOM 684 N N . LEU A 1 96 ? -0.582 -3.227 12.751 1.00 94.88 96 LEU A N 1
ATOM 685 C CA . LEU A 1 96 ? -0.232 -3.262 11.335 1.00 94.88 96 LEU A CA 1
ATOM 686 C C . LEU A 1 96 ? 1.182 -3.819 11.169 1.00 94.88 96 LEU A C 1
ATOM 688 O O . LEU A 1 96 ? 2.151 -3.234 11.655 1.00 94.88 96 LEU A O 1
ATOM 692 N N . THR A 1 97 ? 1.289 -4.917 10.431 1.00 94.69 97 THR A N 1
ATOM 693 C CA . THR A 1 97 ? 2.557 -5.436 9.921 1.00 94.69 97 THR A CA 1
ATOM 694 C C . THR A 1 97 ? 2.528 -5.357 8.405 1.00 94.69 97 THR A C 1
ATOM 696 O O . THR A 1 97 ? 1.616 -5.899 7.783 1.00 94.69 97 THR A O 1
ATOM 699 N N . LEU A 1 98 ? 3.510 -4.683 7.815 1.00 94.50 98 LEU A N 1
ATOM 700 C CA . LEU A 1 98 ? 3.617 -4.511 6.375 1.00 94.50 98 LEU A CA 1
ATOM 701 C C . LEU A 1 98 ? 5.044 -4.809 5.909 1.00 94.50 98 LEU A C 1
ATOM 703 O O . LEU A 1 98 ? 5.996 -4.121 6.277 1.00 94.50 98 LEU A O 1
ATOM 707 N N . ASP A 1 99 ? 5.182 -5.853 5.099 1.00 93.12 99 ASP A N 1
ATOM 708 C CA . ASP A 1 99 ? 6.458 -6.301 4.548 1.00 93.12 99 ASP A CA 1
ATOM 709 C C . ASP A 1 99 ? 6.524 -5.984 3.049 1.00 93.12 99 ASP A C 1
ATOM 711 O O . ASP A 1 99 ? 5.879 -6.649 2.238 1.00 93.12 99 ASP A O 1
ATOM 715 N N . LEU A 1 100 ? 7.287 -4.945 2.701 1.00 91.56 100 LEU A N 1
ATOM 716 C CA . LEU A 1 100 ? 7.449 -4.381 1.354 1.00 91.56 100 LEU A CA 1
ATOM 717 C C . LEU A 1 100 ? 8.861 -4.620 0.811 1.00 91.56 100 LEU A C 1
ATOM 719 O O . LEU A 1 100 ? 9.359 -3.849 -0.009 1.00 91.56 100 LEU A O 1
ATOM 723 N N . ARG A 1 101 ? 9.555 -5.656 1.293 1.00 88.81 101 ARG A N 1
ATOM 724 C CA . ARG A 1 101 ? 10.916 -5.925 0.821 1.00 88.81 101 ARG A CA 1
ATOM 725 C C . ARG A 1 101 ? 10.954 -6.138 -0.683 1.00 88.81 101 ARG A C 1
ATOM 727 O O . ARG A 1 101 ? 10.089 -6.813 -1.232 1.00 88.81 101 ARG A O 1
ATOM 734 N N . VAL A 1 102 ? 12.013 -5.649 -1.326 1.00 84.94 102 VAL A N 1
ATOM 735 C CA . VAL A 1 102 ? 12.217 -5.803 -2.781 1.00 84.94 102 VAL A CA 1
ATOM 736 C C . VAL A 1 102 ? 11.106 -5.118 -3.608 1.00 84.94 102 VAL A C 1
ATOM 738 O O . VAL A 1 102 ? 10.905 -5.431 -4.776 1.00 84.94 102 VAL A O 1
ATOM 741 N N . CYS A 1 103 ? 10.370 -4.165 -3.025 1.00 86.31 103 CYS A N 1
ATOM 742 C CA . CYS A 1 103 ? 9.467 -3.277 -3.760 1.00 86.31 103 CYS A CA 1
ATOM 743 C C . CYS A 1 103 ? 10.215 -1.987 -4.132 1.00 86.31 103 CYS A C 1
ATOM 745 O O . CYS A 1 103 ? 10.067 -0.954 -3.481 1.00 86.31 103 CYS A O 1
ATOM 747 N N . GLU A 1 104 ? 11.058 -2.050 -5.164 1.00 84.81 104 GLU A N 1
ATOM 748 C CA . GLU A 1 104 ? 12.012 -0.979 -5.517 1.00 84.81 104 GLU A CA 1
ATOM 749 C C . GLU A 1 104 ? 11.353 0.371 -5.847 1.00 84.81 104 GLU A C 1
ATOM 751 O O . GLU A 1 104 ? 11.961 1.423 -5.659 1.00 84.81 104 GLU A O 1
ATOM 756 N N . LYS A 1 105 ? 10.096 0.347 -6.307 1.00 85.00 105 LYS A N 1
ATOM 757 C CA . LYS A 1 105 ? 9.303 1.536 -6.658 1.00 85.00 105 LYS A CA 1
ATOM 758 C C . LYS A 1 105 ? 8.598 2.192 -5.466 1.00 85.00 105 LYS A C 1
ATOM 760 O O . LYS A 1 105 ? 7.876 3.165 -5.664 1.00 85.00 105 LYS A O 1
ATOM 765 N N . ILE A 1 106 ? 8.779 1.662 -4.256 1.00 88.38 106 ILE A N 1
ATOM 766 C CA . ILE A 1 106 ? 8.365 2.331 -3.022 1.00 88.38 106 ILE A CA 1
ATOM 767 C C . ILE A 1 106 ? 9.473 3.285 -2.595 1.00 88.38 106 ILE A C 1
ATOM 769 O O . ILE A 1 106 ? 10.614 2.866 -2.384 1.00 88.38 106 ILE A O 1
ATOM 773 N N . THR A 1 107 ? 9.119 4.556 -2.451 1.00 88.56 107 THR A N 1
ATOM 774 C CA . THR A 1 107 ? 10.039 5.645 -2.117 1.00 88.56 107 THR A CA 1
ATOM 775 C C . THR A 1 107 ? 9.680 6.293 -0.781 1.00 88.56 107 THR A C 1
ATOM 777 O O . THR A 1 107 ? 8.699 5.934 -0.118 1.00 88.56 107 THR A O 1
ATOM 780 N N . ASP A 1 108 ? 10.468 7.292 -0.382 1.00 82.94 108 ASP A N 1
ATOM 781 C CA . ASP A 1 108 ? 10.179 8.134 0.780 1.00 82.94 108 ASP A CA 1
ATOM 782 C C . ASP A 1 108 ? 8.778 8.765 0.730 1.00 82.94 108 ASP A C 1
ATOM 784 O O . ASP A 1 108 ? 8.149 8.928 1.776 1.00 82.94 108 ASP A O 1
ATOM 788 N N . SER A 1 109 ? 8.261 9.069 -0.466 1.00 81.56 109 SER A N 1
ATOM 789 C CA . SER A 1 109 ? 6.918 9.629 -0.653 1.00 81.56 109 SER A CA 1
ATOM 790 C C . SER A 1 109 ? 5.832 8.640 -0.221 1.00 81.56 109 SER A C 1
ATOM 792 O O . SER A 1 109 ? 4.935 9.006 0.540 1.00 81.56 109 SER A O 1
ATOM 794 N N . GLY A 1 110 ? 5.934 7.370 -0.631 1.00 85.06 110 GLY A N 1
ATOM 795 C CA . GLY A 1 110 ? 5.003 6.320 -0.216 1.00 85.06 110 GLY A CA 1
ATOM 796 C C . GLY A 1 110 ? 5.086 6.027 1.278 1.00 85.06 110 GLY A C 1
ATOM 797 O O . GLY A 1 110 ? 4.056 5.901 1.941 1.00 85.06 110 GLY A O 1
ATOM 798 N N . ALA A 1 111 ? 6.296 5.983 1.842 1.00 85.50 111 ALA A N 1
ATOM 799 C CA . ALA A 1 111 ? 6.485 5.802 3.282 1.00 85.50 111 ALA A CA 1
ATOM 800 C C . ALA A 1 111 ? 5.905 6.977 4.095 1.00 85.50 111 ALA A C 1
ATOM 802 O O . ALA A 1 111 ? 5.237 6.759 5.111 1.00 85.50 111 ALA A O 1
ATOM 803 N N . ALA A 1 112 ? 6.113 8.217 3.641 1.00 81.19 112 ALA A N 1
ATOM 804 C CA . ALA A 1 112 ? 5.556 9.413 4.267 1.00 81.19 112 ALA A CA 1
ATOM 805 C C . ALA A 1 112 ? 4.025 9.433 4.200 1.00 81.19 112 ALA A C 1
ATOM 807 O O . ALA A 1 112 ? 3.361 9.732 5.196 1.00 81.19 112 ALA A O 1
ATOM 808 N N . ALA A 1 113 ? 3.455 9.062 3.055 1.00 79.88 113 ALA A N 1
ATOM 809 C CA . ALA A 1 113 ? 2.014 8.995 2.891 1.00 79.88 113 ALA A CA 1
ATOM 810 C C . ALA A 1 113 ? 1.389 7.858 3.715 1.00 79.88 113 ALA A C 1
ATOM 812 O O . ALA A 1 113 ? 0.356 8.065 4.349 1.00 79.88 113 ALA A O 1
ATOM 813 N N . LEU A 1 114 ? 2.040 6.692 3.808 1.00 85.12 114 LEU A N 1
ATOM 814 C CA . LEU A 1 114 ? 1.620 5.629 4.722 1.00 85.12 114 LEU A CA 1
ATOM 815 C C . LEU A 1 114 ? 1.543 6.157 6.157 1.00 85.12 114 LEU A C 1
ATOM 817 O O . LEU A 1 114 ? 0.513 5.993 6.805 1.00 85.12 114 LEU A O 1
ATOM 821 N N . ALA A 1 115 ? 2.597 6.833 6.627 1.00 84.06 115 ALA A N 1
ATOM 822 C CA . ALA A 1 115 ? 2.644 7.419 7.964 1.00 84.06 115 ALA A CA 1
ATOM 823 C C . ALA A 1 115 ? 1.540 8.467 8.201 1.00 84.06 115 ALA A C 1
ATOM 825 O O . ALA A 1 115 ? 1.027 8.583 9.316 1.00 84.06 115 ALA A O 1
ATOM 826 N N . HIS A 1 116 ? 1.150 9.206 7.158 1.00 81.94 116 HIS A N 1
ATOM 827 C CA . HIS A 1 116 ? 0.069 10.188 7.216 1.00 81.94 116 HIS A CA 1
ATOM 828 C C . HIS A 1 116 ? -1.302 9.547 7.475 1.00 81.94 116 HIS A C 1
ATOM 830 O O . HIS A 1 116 ? -2.083 10.083 8.260 1.00 81.94 116 HIS A O 1
ATOM 836 N N . TYR A 1 117 ? -1.584 8.396 6.862 1.00 83.12 117 TYR A N 1
ATOM 837 C CA . TYR A 1 117 ? -2.884 7.720 6.959 1.00 83.12 117 TYR A CA 1
ATOM 838 C C . TYR A 1 117 ? -2.961 6.647 8.060 1.00 83.12 117 TYR A C 1
ATOM 840 O O . TYR A 1 117 ? -3.976 5.959 8.173 1.00 83.12 117 TYR A O 1
ATOM 848 N N . LEU A 1 118 ? -1.925 6.490 8.896 1.00 85.31 118 LEU A N 1
ATOM 849 C CA . LEU A 1 118 ? -1.952 5.503 9.978 1.00 85.31 118 LEU A CA 1
ATOM 850 C C . LEU A 1 118 ? -3.106 5.769 10.971 1.00 85.31 118 LEU A C 1
ATOM 852 O O . LEU A 1 118 ? -3.249 6.894 11.462 1.00 85.31 118 LEU A O 1
ATOM 856 N N . PRO A 1 119 ? -3.890 4.738 11.343 1.00 85.81 119 PRO A N 1
ATOM 857 C CA . PRO A 1 119 ? -4.984 4.876 12.301 1.00 85.81 119 PRO A CA 1
ATOM 858 C C . PRO A 1 119 ? -4.523 5.367 13.678 1.00 85.81 119 PRO A C 1
ATOM 860 O O . PRO A 1 119 ? -3.501 4.932 14.210 1.00 85.81 119 PRO A O 1
ATOM 863 N N . ALA A 1 120 ? -5.321 6.228 14.314 1.00 84.25 120 ALA A N 1
ATOM 864 C CA . ALA A 1 120 ? -5.016 6.744 15.651 1.00 84.25 120 ALA A CA 1
ATOM 865 C C . ALA A 1 120 ? -5.043 5.655 16.741 1.00 84.25 120 ALA A C 1
ATOM 867 O O . ALA A 1 120 ? -4.348 5.789 17.747 1.00 84.25 120 ALA A O 1
ATOM 868 N N . ALA A 1 121 ? -5.822 4.585 16.533 1.00 85.56 121 ALA A N 1
ATOM 869 C CA . ALA A 1 121 ? -5.929 3.442 17.440 1.00 85.56 121 ALA A CA 1
ATOM 870 C C . ALA A 1 121 ? -4.724 2.483 17.377 1.00 85.56 121 ALA A C 1
ATOM 872 O O . ALA A 1 121 ? -4.647 1.555 18.185 1.00 85.56 121 ALA A O 1
ATOM 873 N N . LEU A 1 122 ? -3.791 2.700 16.442 1.00 88.69 122 LEU A N 1
ATOM 874 C CA . LEU A 1 122 ? -2.669 1.802 16.213 1.00 88.69 122 LEU A CA 1
ATOM 875 C C . LEU A 1 122 ? -1.725 1.790 17.421 1.00 88.69 122 LEU A C 1
ATOM 877 O O . LEU A 1 122 ? -1.273 2.832 17.891 1.00 88.69 122 LEU A O 1
ATOM 881 N N . GLN A 1 123 ? -1.417 0.592 17.906 1.00 89.25 123 GLN A N 1
ATOM 882 C CA . GLN A 1 123 ? -0.520 0.342 19.035 1.00 89.25 123 GLN A CA 1
ATOM 883 C C . GLN A 1 123 ? 0.768 -0.334 18.573 1.00 89.25 123 GLN A C 1
ATOM 885 O O . GLN A 1 123 ? 1.845 -0.047 19.090 1.00 89.25 123 GLN A O 1
ATOM 890 N N . THR A 1 124 ? 0.657 -1.230 17.590 1.00 88.69 124 THR A N 1
ATOM 891 C CA . THR A 1 124 ? 1.786 -1.976 17.034 1.00 88.69 124 THR A CA 1
ATOM 892 C C . THR A 1 124 ? 1.943 -1.654 15.557 1.00 88.69 124 THR A C 1
ATOM 894 O O . THR A 1 124 ? 1.002 -1.799 14.778 1.00 88.69 124 THR A O 1
ATOM 897 N N . LEU A 1 125 ? 3.151 -1.253 15.171 1.00 90.19 125 LEU A N 1
ATOM 898 C CA . LEU A 1 125 ? 3.525 -1.003 13.787 1.00 90.19 125 LEU A CA 1
ATOM 899 C C . LEU A 1 125 ? 4.844 -1.711 13.491 1.00 90.19 125 LEU A C 1
ATOM 901 O O . LEU A 1 125 ? 5.844 -1.472 14.165 1.00 90.19 125 LEU A O 1
ATOM 905 N N . SER A 1 126 ? 4.842 -2.572 12.480 1.00 89.25 126 SER A N 1
ATOM 906 C CA . SER A 1 126 ? 6.040 -3.217 11.953 1.00 89.25 126 SER A CA 1
ATOM 907 C C . SER A 1 126 ? 6.088 -2.998 10.449 1.00 89.25 126 SER A C 1
ATOM 909 O O . SER A 1 126 ? 5.204 -3.451 9.728 1.00 89.25 126 SER A O 1
ATOM 911 N N . LEU A 1 127 ? 7.104 -2.276 9.982 1.00 89.31 127 LEU A N 1
ATOM 912 C CA . LEU A 1 127 ? 7.305 -1.977 8.569 1.00 89.31 127 LEU A CA 1
ATOM 913 C C . LEU A 1 127 ? 8.655 -2.527 8.131 1.00 89.31 127 LEU A C 1
ATOM 915 O O . LEU A 1 127 ? 9.653 -2.347 8.830 1.00 89.31 127 LEU A O 1
ATOM 919 N N . ASN A 1 128 ? 8.689 -3.179 6.974 1.00 87.88 128 ASN A N 1
ATOM 920 C CA . ASN A 1 128 ? 9.925 -3.658 6.375 1.00 87.88 128 ASN A CA 1
ATOM 921 C C . ASN A 1 128 ? 10.081 -3.087 4.967 1.00 87.88 128 ASN A C 1
ATOM 923 O O . ASN A 1 128 ? 9.381 -3.496 4.045 1.00 87.88 128 ASN A O 1
ATOM 927 N N . PHE A 1 129 ? 11.016 -2.152 4.833 1.00 86.56 129 PHE A N 1
ATOM 928 C CA . PHE A 1 129 ? 11.369 -1.481 3.584 1.00 86.56 129 PHE A CA 1
ATOM 929 C C . PHE A 1 129 ? 12.757 -1.913 3.079 1.00 86.56 129 PHE A C 1
ATOM 931 O O . PHE A 1 129 ? 13.390 -1.194 2.313 1.00 86.56 129 PHE A O 1
ATOM 938 N N . ASN A 1 130 ? 13.291 -3.065 3.509 1.00 84.12 130 ASN A N 1
ATOM 939 C CA . ASN A 1 130 ? 14.611 -3.473 3.019 1.00 84.12 130 ASN A CA 1
ATOM 940 C C . ASN A 1 130 ? 14.573 -3.674 1.499 1.00 84.12 130 ASN A C 1
ATOM 942 O O . ASN A 1 130 ? 13.687 -4.350 0.975 1.00 84.12 130 ASN A O 1
ATOM 946 N N . SER A 1 131 ? 15.577 -3.142 0.804 1.00 83.56 131 SER A N 1
ATOM 947 C CA . SER A 1 131 ? 15.647 -3.197 -0.662 1.00 83.56 131 SER A CA 1
ATOM 948 C C . SER A 1 131 ? 14.477 -2.479 -1.356 1.00 83.56 131 SER A C 1
ATOM 950 O O . SER A 1 131 ? 14.028 -2.918 -2.411 1.00 83.56 131 SER A O 1
ATOM 952 N N . THR A 1 132 ? 13.976 -1.394 -0.763 1.00 85.69 132 THR A N 1
ATOM 953 C CA . THR A 1 132 ? 13.172 -0.377 -1.460 1.00 85.69 132 THR A CA 1
ATOM 954 C C . THR A 1 132 ? 14.014 0.879 -1.711 1.00 85.69 132 THR A C 1
ATOM 956 O O . THR A 1 132 ? 15.192 0.926 -1.354 1.00 85.69 132 THR A O 1
ATOM 959 N N . SER A 1 133 ? 13.408 1.909 -2.306 1.00 86.38 133 SER A N 1
ATOM 960 C CA . SER A 1 133 ? 14.026 3.224 -2.523 1.00 86.38 133 SER A CA 1
ATOM 961 C C . SER A 1 133 ? 13.690 4.219 -1.399 1.00 86.38 133 SER A C 1
ATOM 963 O O . SER A 1 133 ? 13.686 5.430 -1.617 1.00 86.38 133 SER A O 1
ATOM 965 N N . VAL A 1 134 ? 13.367 3.720 -0.199 1.00 84.56 134 VAL A N 1
ATOM 966 C CA . VAL A 1 134 ? 13.202 4.537 1.014 1.00 84.56 134 VAL A CA 1
ATOM 967 C C . VAL A 1 134 ? 14.584 4.812 1.603 1.00 84.56 134 VAL A C 1
ATOM 969 O O . VAL A 1 134 ? 15.357 3.888 1.852 1.00 84.56 134 VAL A O 1
ATOM 972 N N . SER A 1 135 ? 14.899 6.081 1.837 1.00 81.12 135 SER A N 1
ATOM 973 C CA . SER A 1 135 ? 16.201 6.524 2.323 1.00 81.12 135 SER A CA 1
ATOM 974 C C . SER A 1 135 ? 16.449 6.084 3.768 1.00 81.12 135 SER A C 1
ATOM 976 O O . SER A 1 135 ? 15.572 6.188 4.633 1.00 81.12 135 SER A O 1
ATOM 978 N N . ASP A 1 136 ? 17.695 5.710 4.074 1.00 72.44 136 ASP A N 1
ATOM 979 C CA . ASP A 1 136 ? 18.125 5.350 5.433 1.00 72.44 136 ASP A CA 1
ATOM 980 C C . ASP A 1 136 ? 17.847 6.467 6.453 1.00 72.44 136 ASP A C 1
ATOM 982 O O . ASP A 1 136 ? 17.544 6.189 7.610 1.00 72.44 136 ASP A O 1
ATOM 986 N N . GLU A 1 137 ? 17.897 7.736 6.036 1.00 68.12 137 GLU A N 1
ATOM 987 C CA . GLU A 1 137 ? 17.569 8.886 6.888 1.00 68.12 137 GLU A CA 1
ATOM 988 C C . GLU A 1 137 ? 16.101 8.871 7.342 1.00 68.12 137 GLU A C 1
ATOM 990 O O . GLU A 1 137 ? 15.799 9.139 8.510 1.00 68.12 137 GLU A O 1
ATOM 995 N N . ARG A 1 138 ? 15.178 8.500 6.446 1.00 67.19 138 ARG A N 1
ATOM 996 C CA . ARG A 1 138 ? 13.760 8.356 6.782 1.00 67.19 138 ARG A CA 1
ATOM 997 C C . ARG A 1 138 ? 13.571 7.169 7.711 1.00 67.19 138 ARG A C 1
ATOM 999 O O . ARG A 1 138 ? 13.025 7.353 8.795 1.00 67.19 138 ARG A O 1
ATOM 1006 N N . LEU A 1 139 ? 14.121 6.004 7.390 1.00 65.44 139 LEU A N 1
ATOM 1007 C CA . LEU A 1 139 ? 14.033 4.827 8.263 1.00 65.44 139 LEU A CA 1
ATOM 1008 C C . LEU A 1 139 ? 14.638 5.074 9.655 1.00 65.44 139 LEU A C 1
ATOM 1010 O O . LEU A 1 139 ? 14.041 4.697 10.662 1.00 65.44 139 LEU A O 1
ATOM 1014 N N . ALA A 1 140 ? 15.767 5.781 9.739 1.00 60.41 140 ALA A N 1
ATOM 1015 C CA . ALA A 1 140 ? 16.407 6.152 11.001 1.00 60.41 140 ALA A CA 1
ATOM 1016 C C . ALA A 1 140 ? 15.570 7.131 11.840 1.00 60.41 140 ALA A C 1
ATOM 1018 O O . ALA A 1 140 ? 15.731 7.183 13.063 1.00 60.41 140 ALA A O 1
ATOM 1019 N N . SER A 1 141 ? 14.675 7.894 11.204 1.00 60.44 141 SER A N 1
ATOM 1020 C CA . SER A 1 141 ? 13.713 8.761 11.890 1.00 60.44 141 SER A CA 1
ATOM 1021 C C . SER A 1 141 ? 12.458 8.012 12.375 1.00 60.44 141 SER A C 1
ATOM 1023 O O . SER A 1 141 ? 11.775 8.498 13.276 1.00 60.44 141 SER A O 1
ATOM 1025 N N . CYS A 1 142 ? 12.192 6.791 11.887 1.00 62.16 142 CYS A N 1
ATOM 1026 C CA . CYS A 1 142 ? 11.125 5.900 12.367 1.00 62.16 142 CYS A CA 1
ATOM 1027 C C . CYS A 1 142 ? 11.503 5.174 13.675 1.00 62.16 142 CYS A C 1
ATOM 1029 O O . CYS A 1 142 ? 11.490 3.948 13.744 1.00 62.16 142 CYS A O 1
ATOM 1031 N N . GLN A 1 143 ? 11.859 5.902 14.737 1.00 53.62 143 GLN A N 1
ATOM 1032 C CA . GLN A 1 143 ? 12.249 5.276 16.017 1.00 53.62 143 GLN A CA 1
ATOM 1033 C C . GLN A 1 143 ? 11.049 4.921 16.905 1.00 53.62 143 GLN A C 1
ATOM 1035 O O . GLN A 1 143 ? 11.168 4.131 17.840 1.00 53.62 143 GLN A O 1
ATOM 1040 N N . SER A 1 144 ? 9.887 5.516 16.634 1.00 62.19 144 SER A N 1
ATOM 1041 C CA . SER A 1 144 ? 8.641 5.253 17.349 1.00 62.19 144 SER A CA 1
ATOM 1042 C C . SER A 1 144 ? 7.431 5.562 16.471 1.00 62.19 144 SER A C 1
ATOM 1044 O O . SER A 1 144 ? 7.524 6.329 15.510 1.00 62.19 144 SER A O 1
ATOM 1046 N N . LEU A 1 145 ? 6.273 5.002 16.831 1.00 60.19 145 LEU A N 1
ATOM 1047 C CA . LEU A 1 145 ? 5.002 5.319 16.177 1.00 60.19 145 LEU A CA 1
ATOM 1048 C C . LEU A 1 145 ? 4.706 6.828 16.220 1.00 60.19 145 LEU A C 1
ATOM 1050 O O . LEU A 1 145 ? 4.221 7.399 15.249 1.00 60.19 145 LEU A O 1
ATOM 1054 N N . GLU A 1 146 ? 5.062 7.487 17.322 1.00 62.03 146 GLU A N 1
ATOM 1055 C CA . GLU A 1 146 ? 4.927 8.936 17.472 1.00 62.03 146 GLU A CA 1
ATOM 1056 C C . GLU A 1 146 ? 5.889 9.701 16.549 1.00 62.03 146 GLU A C 1
ATOM 1058 O O . GLU A 1 146 ? 5.499 10.714 15.980 1.00 62.03 146 GLU A O 1
ATOM 1063 N N . ALA A 1 147 ? 7.104 9.195 16.310 1.00 63.53 147 ALA A N 1
ATOM 1064 C CA . ALA A 1 147 ? 8.041 9.786 15.350 1.00 63.53 147 ALA A CA 1
ATOM 1065 C C . ALA A 1 147 ? 7.577 9.644 13.887 1.00 63.53 147 ALA A C 1
ATOM 1067 O O . ALA A 1 147 ? 7.828 10.527 13.073 1.00 63.53 147 ALA A O 1
ATOM 1068 N N . MET A 1 148 ? 6.857 8.570 13.545 1.00 62.50 148 MET A N 1
ATOM 1069 C CA . MET A 1 148 ? 6.224 8.459 12.223 1.00 62.50 148 MET A CA 1
ATOM 1070 C C . MET A 1 148 ? 5.012 9.386 12.099 1.00 62.50 148 MET A C 1
ATOM 1072 O O . MET A 1 148 ? 4.835 10.028 11.068 1.00 62.50 148 MET A O 1
ATOM 1076 N N . LYS A 1 149 ? 4.209 9.540 13.160 1.00 61.44 149 LYS A N 1
ATOM 1077 C CA . LYS A 1 149 ? 3.104 10.514 13.171 1.00 61.44 149 LYS A CA 1
ATOM 1078 C C . LYS A 1 149 ? 3.607 11.958 13.046 1.00 61.44 149 LYS A C 1
ATOM 1080 O O . LYS A 1 149 ? 2.938 12.773 12.427 1.00 61.44 149 LYS A O 1
ATOM 1085 N N . THR A 1 150 ? 4.794 12.304 13.552 1.00 56.66 150 THR A N 1
ATOM 1086 C CA . THR A 1 150 ? 5.352 13.668 13.411 1.00 56.66 150 THR A CA 1
ATOM 1087 C C . THR A 1 150 ? 5.906 13.982 12.018 1.00 56.66 150 THR A C 1
ATOM 1089 O O . THR A 1 150 ? 6.165 15.153 11.715 1.00 56.66 150 THR A O 1
ATOM 1092 N N . TRP A 1 151 ? 6.016 12.996 11.119 1.00 62.31 151 TRP A N 1
ATOM 1093 C CA . TRP A 1 151 ? 6.225 13.270 9.691 1.00 62.31 151 TRP A CA 1
ATOM 1094 C C . TRP A 1 151 ? 5.101 14.123 9.091 1.00 62.31 151 TRP A C 1
ATOM 1096 O O . TRP A 1 151 ? 5.340 14.862 8.139 1.00 62.31 151 TRP A O 1
ATOM 1106 N N . GLN A 1 152 ? 3.916 14.125 9.715 1.00 48.28 152 GLN A N 1
ATOM 1107 C CA . GLN A 1 152 ? 2.807 15.021 9.375 1.00 48.28 152 GLN A CA 1
ATOM 1108 C C . GLN A 1 152 ? 3.193 16.508 9.467 1.00 48.28 152 GLN A C 1
ATOM 1110 O O . GLN A 1 152 ? 2.671 17.321 8.711 1.00 48.28 152 GLN A O 1
ATOM 1115 N N . THR A 1 153 ? 4.104 16.870 10.375 1.00 43.44 153 THR A N 1
ATOM 1116 C CA . THR A 1 153 ? 4.430 18.271 10.692 1.00 43.44 153 THR A CA 1
ATOM 1117 C C . THR A 1 153 ? 5.715 18.749 10.023 1.00 43.44 153 THR A C 1
ATOM 1119 O O . THR A 1 153 ? 5.889 19.937 9.772 1.00 43.44 153 THR A O 1
ATOM 1122 N N . THR A 1 154 ? 6.644 17.836 9.736 1.00 41.22 154 THR A N 1
ATOM 1123 C CA . THR A 1 154 ? 7.930 18.179 9.102 1.00 41.22 154 THR A CA 1
ATOM 1124 C C . THR A 1 154 ? 7.827 18.332 7.586 1.00 41.22 154 THR A C 1
ATOM 1126 O O . THR A 1 154 ? 8.674 18.995 6.996 1.00 41.22 154 THR A O 1
ATOM 1129 N N . ALA A 1 155 ? 6.766 17.809 6.962 1.00 43.50 155 ALA A N 1
ATOM 1130 C CA . ALA A 1 155 ? 6.460 18.039 5.550 1.00 43.50 155 ALA A CA 1
ATOM 1131 C C . ALA A 1 155 ? 5.946 19.466 5.246 1.00 43.50 155 ALA A C 1
ATOM 1133 O O . ALA A 1 155 ? 5.820 19.833 4.082 1.00 43.50 155 ALA A O 1
ATOM 1134 N N . THR A 1 156 ? 5.679 20.299 6.261 1.00 33.66 156 THR A N 1
ATOM 1135 C CA . THR A 1 156 ? 5.315 21.713 6.076 1.00 33.66 156 THR A CA 1
ATOM 1136 C C . THR A 1 156 ? 6.496 22.632 6.391 1.00 33.66 156 THR A C 1
ATOM 1138 O O . THR A 1 156 ? 6.545 23.258 7.450 1.00 33.66 156 THR A O 1
ATOM 1141 N N . VAL A 1 157 ? 7.444 22.742 5.460 1.00 38.16 157 VAL A N 1
ATOM 1142 C CA . VAL A 1 157 ? 8.321 23.917 5.366 1.00 38.16 157 VAL A CA 1
ATOM 1143 C C . VAL A 1 157 ? 7.876 24.721 4.143 1.00 38.16 157 VAL A C 1
ATOM 1145 O O . VAL A 1 157 ? 8.001 24.272 3.012 1.00 38.16 157 VAL A O 1
ATOM 1148 N N . GLU A 1 158 ? 7.305 25.891 4.436 1.00 38.44 158 GLU A N 1
ATOM 1149 C CA . GLU A 1 158 ? 6.993 27.026 3.552 1.00 38.44 158 GLU A CA 1
ATOM 1150 C C . GLU A 1 158 ? 6.107 26.799 2.311 1.00 38.44 158 GLU A C 1
ATOM 1152 O O . GLU A 1 158 ? 6.558 26.897 1.176 1.00 38.44 158 GLU A O 1
ATOM 1157 N N . VAL A 1 159 ? 4.786 26.738 2.525 1.00 36.62 159 VAL A N 1
ATOM 1158 C CA . VAL A 1 159 ? 3.843 27.508 1.690 1.00 36.62 159 VAL A CA 1
ATOM 1159 C C . VAL A 1 159 ? 2.863 28.245 2.610 1.00 36.62 159 VAL A C 1
ATOM 1161 O O . VAL A 1 159 ? 2.282 27.668 3.527 1.00 36.62 159 VAL A O 1
ATOM 1164 N N . ALA A 1 160 ? 2.740 29.554 2.388 1.00 30.41 160 ALA A N 1
ATOM 1165 C CA . ALA A 1 160 ? 1.867 30.494 3.091 1.00 30.41 160 ALA A CA 1
ATOM 1166 C C . ALA A 1 160 ? 0.383 30.038 3.136 1.00 30.41 160 ALA A C 1
ATOM 1168 O O . ALA A 1 160 ? -0.050 29.234 2.311 1.00 30.41 160 ALA A O 1
ATOM 1169 N N . PRO A 1 161 ? -0.429 30.537 4.089 1.00 41.94 161 PRO A N 1
ATOM 1170 C CA . PRO A 1 161 ? -1.655 29.871 4.502 1.00 41.94 161 PRO A CA 1
ATOM 1171 C C . PRO A 1 161 ? -2.796 30.117 3.511 1.00 41.94 161 PRO A C 1
ATOM 1173 O O . PRO A 1 161 ? -3.330 31.221 3.424 1.00 41.94 161 PRO A O 1
ATOM 1176 N N . ALA A 1 162 ? -3.224 29.062 2.822 1.00 31.19 162 ALA A N 1
ATOM 1177 C CA . ALA A 1 162 ? -4.551 28.984 2.225 1.00 31.19 162 ALA A CA 1
ATOM 1178 C C . ALA A 1 162 ? -5.010 27.521 2.120 1.00 31.19 162 ALA A C 1
ATOM 1180 O O . ALA A 1 162 ? -4.881 26.874 1.089 1.00 31.19 162 ALA A O 1
ATOM 1181 N N . ALA A 1 163 ? -5.603 27.014 3.198 1.00 34.03 163 ALA A N 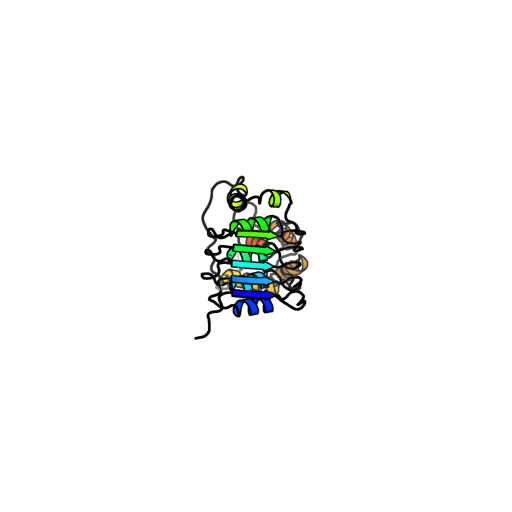1
ATOM 1182 C CA . ALA A 1 163 ? -6.681 26.031 3.105 1.00 34.03 163 ALA A CA 1
ATOM 1183 C C . ALA A 1 163 ? -7.985 26.750 3.513 1.00 34.03 163 ALA A C 1
ATOM 1185 O O . ALA A 1 163 ? -7.889 27.705 4.291 1.00 34.03 163 ALA A O 1
ATOM 1186 N N . PRO A 1 164 ? -9.196 26.337 3.074 1.00 49.28 164 PRO A N 1
ATOM 1187 C CA . PRO A 1 164 ? -9.527 25.052 2.446 1.00 49.28 164 PRO A CA 1
ATOM 1188 C C . PRO A 1 164 ? -10.473 25.148 1.223 1.00 49.28 164 PRO A C 1
ATOM 1190 O O . PRO A 1 164 ? -11.461 25.877 1.245 1.00 49.28 164 PRO A O 1
ATOM 1193 N N . ALA A 1 165 ? -10.265 24.317 0.199 1.00 30.97 165 ALA A N 1
ATOM 1194 C CA . ALA A 1 165 ? -11.352 23.812 -0.650 1.00 30.97 165 ALA A CA 1
ATOM 1195 C C . ALA A 1 165 ? -10.850 22.645 -1.509 1.00 30.97 165 ALA A C 1
ATOM 1197 O O . ALA A 1 165 ? -10.128 22.850 -2.479 1.00 30.97 165 ALA A O 1
ATOM 1198 N N . ALA A 1 166 ? -11.278 21.425 -1.181 1.00 35.28 166 ALA A N 1
ATOM 1199 C CA . ALA A 1 166 ? -11.271 20.327 -2.139 1.00 35.28 166 ALA A CA 1
ATOM 1200 C C . ALA A 1 166 ? -12.002 20.777 -3.421 1.00 35.28 166 ALA A C 1
ATOM 1202 O O . ALA A 1 166 ? -13.086 21.373 -3.307 1.00 35.28 166 ALA A O 1
ATOM 1203 N N . PRO A 1 167 ? -11.467 20.518 -4.626 1.00 30.50 167 PRO A N 1
ATOM 1204 C CA . PRO A 1 167 ? -12.181 20.849 -5.843 1.00 30.50 167 PRO A CA 1
ATOM 1205 C C . PRO A 1 167 ? -13.447 19.990 -5.935 1.00 30.50 167 PRO A C 1
ATOM 1207 O O . PRO A 1 167 ? -13.409 18.781 -6.147 1.00 30.50 167 PRO A O 1
ATOM 1210 N N . LYS A 1 168 ? -14.603 20.632 -5.753 1.00 37.53 168 LYS A N 1
ATOM 1211 C CA . LYS A 1 168 ? -15.905 20.064 -6.101 1.00 37.53 168 LYS A CA 1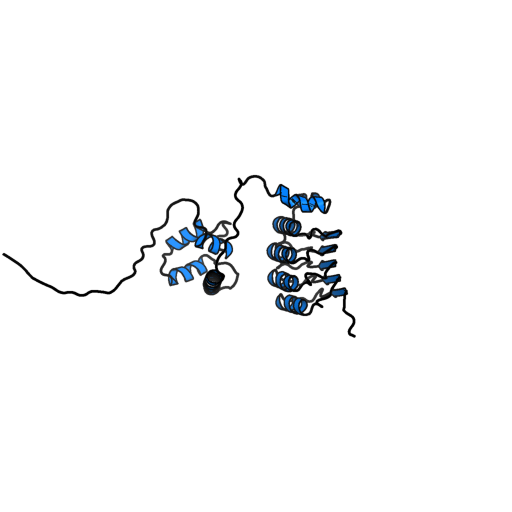
ATOM 1212 C C . LYS A 1 168 ? -16.038 20.119 -7.620 1.00 37.53 168 LYS A C 1
ATOM 1214 O O . LYS A 1 168 ? -16.413 21.164 -8.147 1.00 37.53 168 LYS A O 1
ATOM 1219 N N . PHE A 1 169 ? -15.775 19.014 -8.309 1.00 40.53 169 PHE A N 1
ATOM 1220 C CA . PHE A 1 169 ? -16.154 18.867 -9.714 1.00 40.53 169 PHE A CA 1
ATOM 1221 C C . PHE A 1 169 ? -17.221 17.779 -9.885 1.00 40.53 169 PHE A C 1
ATOM 1223 O O . PHE A 1 169 ? -17.182 16.762 -9.192 1.00 40.53 169 PHE A O 1
ATOM 1230 N N . PRO A 1 170 ? -18.203 17.989 -10.778 1.00 39.41 170 PRO A N 1
ATOM 1231 C CA . PRO A 1 170 ? -19.192 16.976 -11.111 1.00 39.41 170 PRO A CA 1
ATOM 1232 C C . PRO A 1 170 ? -18.511 15.821 -11.867 1.00 39.41 170 PRO A C 1
ATOM 1234 O O . PRO A 1 170 ? -17.905 16.035 -12.912 1.00 39.41 170 PRO A O 1
ATOM 1237 N N . GLU A 1 171 ? -18.652 14.586 -11.370 1.00 42.38 171 GLU A N 1
ATOM 1238 C CA . GLU A 1 171 ? -18.064 13.326 -11.890 1.00 42.38 171 GLU A CA 1
ATOM 1239 C C . GLU A 1 171 ? -18.195 13.107 -13.411 1.00 42.38 171 GLU A C 1
ATOM 1241 O O . GLU A 1 171 ? -17.477 12.304 -14.010 1.00 42.38 171 GLU A O 1
ATOM 1246 N N . LYS A 1 172 ? -19.119 13.825 -14.053 1.00 38.50 172 LYS A N 1
ATOM 1247 C CA . LYS A 1 172 ? -19.441 13.707 -15.470 1.00 38.50 172 LYS A CA 1
ATOM 1248 C C . LYS A 1 172 ? -18.323 14.201 -16.398 1.00 38.50 172 LYS A C 1
ATOM 1250 O O . LYS A 1 172 ? -18.125 13.596 -17.447 1.00 38.50 172 LYS A O 1
ATOM 1255 N N . ASP A 1 173 ? -17.566 15.224 -16.002 1.00 46.75 173 ASP A N 1
ATOM 1256 C CA . ASP A 1 173 ? -16.521 15.817 -16.856 1.00 46.75 173 ASP A CA 1
ATOM 1257 C C . ASP A 1 173 ? -15.220 14.987 -16.829 1.00 46.75 173 ASP A C 1
ATOM 1259 O O . ASP A 1 173 ? -14.536 14.834 -17.841 1.00 46.75 173 ASP A O 1
ATOM 1263 N N . ILE A 1 174 ? -14.931 14.339 -15.696 1.00 50.22 174 ILE A N 1
ATOM 1264 C CA . ILE A 1 174 ? -13.765 13.458 -15.510 1.00 50.22 174 ILE A CA 1
ATOM 1265 C C . ILE A 1 174 ? -13.906 12.180 -16.351 1.00 50.22 174 ILE A C 1
ATOM 1267 O O . ILE A 1 174 ? -12.935 11.697 -16.934 1.00 50.22 174 ILE A O 1
ATOM 1271 N N . ALA A 1 175 ? -15.120 11.632 -16.457 1.00 53.19 175 ALA A N 1
ATOM 1272 C CA . ALA A 1 175 ? -15.381 10.433 -17.250 1.00 53.19 175 ALA A CA 1
ATOM 1273 C C . ALA A 1 175 ? -15.170 10.661 -18.759 1.00 53.19 175 ALA A C 1
ATOM 1275 O O . ALA A 1 175 ? -14.650 9.783 -19.453 1.00 53.19 175 ALA A O 1
ATOM 1276 N N . GLU A 1 176 ? -15.538 11.836 -19.278 1.00 53.06 176 GLU A N 1
ATOM 1277 C CA . GLU A 1 176 ? -15.315 12.182 -20.687 1.00 53.06 176 GLU A CA 1
ATOM 1278 C C . GLU A 1 176 ? -13.825 12.376 -20.998 1.00 53.06 176 GLU A C 1
ATOM 1280 O O . GLU A 1 176 ? -13.355 11.950 -22.056 1.00 53.06 176 GLU A O 1
ATOM 1285 N N . ILE A 1 177 ? -13.066 12.916 -20.045 1.00 54.41 177 ILE A N 1
ATOM 1286 C CA . ILE A 1 177 ? -11.621 13.140 -20.169 1.00 54.41 177 ILE A CA 1
ATOM 1287 C C . ILE A 1 177 ? -10.840 11.836 -20.079 1.00 54.41 177 ILE A C 1
ATOM 1289 O O . ILE A 1 177 ? -10.010 11.570 -20.947 1.00 54.41 177 ILE A O 1
ATOM 1293 N N . LYS A 1 178 ? -11.189 10.949 -19.141 1.00 58.09 178 LYS A N 1
ATOM 1294 C CA . LYS A 1 178 ? -10.636 9.586 -19.081 1.00 58.09 178 LYS A CA 1
ATOM 1295 C C . LYS A 1 178 ? -10.920 8.800 -20.361 1.00 58.09 178 LYS A C 1
ATOM 1297 O O . LYS A 1 178 ? -10.070 8.055 -20.838 1.00 58.09 178 LYS A O 1
ATOM 1302 N N . LYS A 1 179 ? -12.094 8.993 -20.969 1.00 62.41 179 LYS A N 1
ATOM 1303 C CA . LYS A 1 179 ? -12.449 8.357 -22.244 1.00 62.41 179 LYS A CA 1
ATOM 1304 C C . LYS A 1 179 ? -11.671 8.934 -23.430 1.00 62.41 179 LYS A C 1
ATOM 1306 O O . LYS A 1 179 ? -11.332 8.186 -24.346 1.00 62.41 179 LYS A O 1
ATOM 1311 N N . ALA A 1 180 ? -11.402 10.238 -23.436 1.00 60.88 180 ALA A N 1
ATOM 1312 C CA . ALA A 1 180 ? -10.557 10.873 -24.442 1.00 60.88 180 ALA A CA 1
ATOM 1313 C C . ALA A 1 180 ? -9.098 10.402 -24.320 1.00 60.88 180 ALA A C 1
ATOM 1315 O O . ALA A 1 180 ? -8.503 10.037 -25.333 1.00 60.88 180 ALA A O 1
ATOM 1316 N N . PHE A 1 181 ? -8.582 10.305 -23.091 1.00 59.53 181 PHE A N 1
ATOM 1317 C CA . PHE A 1 181 ? -7.243 9.804 -22.778 1.00 59.53 181 PHE A CA 1
ATOM 1318 C C . PHE A 1 181 ? -7.081 8.329 -23.171 1.00 59.53 181 PHE A C 1
ATOM 1320 O O . PHE A 1 181 ? -6.189 7.987 -23.936 1.00 59.53 181 PHE A O 1
ATOM 1327 N N . ALA A 1 182 ? -8.030 7.465 -22.802 1.00 65.50 182 ALA A N 1
ATOM 1328 C CA . ALA A 1 182 ? -8.012 6.046 -23.175 1.00 65.50 182 ALA A CA 1
ATOM 1329 C C . ALA A 1 182 ? -8.155 5.792 -24.689 1.00 65.50 182 ALA A C 1
ATOM 1331 O O . ALA A 1 182 ? -7.820 4.718 -25.184 1.00 65.50 182 ALA A O 1
ATOM 1332 N N . LYS A 1 183 ? -8.700 6.753 -25.444 1.00 65.50 183 LYS A N 1
ATOM 1333 C CA . LYS A 1 183 ? -8.760 6.689 -26.913 1.00 65.50 183 LYS A CA 1
ATOM 1334 C C . LYS A 1 183 ? -7.465 7.191 -27.563 1.00 65.50 183 LYS A C 1
ATOM 1336 O O . LYS A 1 183 ? -7.195 6.852 -28.717 1.00 65.50 183 LYS A O 1
ATOM 1341 N N . ALA A 1 184 ? -6.727 8.029 -26.845 1.00 63.09 184 ALA A N 1
ATOM 1342 C CA . ALA A 1 184 ? -5.475 8.633 -27.265 1.00 63.09 184 ALA A CA 1
ATOM 1343 C C . ALA A 1 184 ? -4.277 7.715 -27.012 1.00 63.09 184 ALA A C 1
ATOM 1345 O O . ALA A 1 184 ? -3.431 7.562 -27.893 1.00 63.09 184 ALA A O 1
ATOM 1346 N N . ASP A 1 185 ? -4.277 7.058 -25.858 1.00 70.25 185 ASP A N 1
ATOM 1347 C CA . ASP A 1 185 ? -3.287 6.081 -25.437 1.00 70.25 185 ASP A CA 1
ATOM 1348 C C . ASP A 1 185 ? -3.483 4.767 -26.215 1.00 70.25 185 ASP A C 1
ATOM 1350 O O . ASP A 1 185 ? -4.308 3.910 -25.883 1.00 70.25 185 ASP A O 1
ATOM 1354 N N . ARG A 1 186 ? -2.774 4.647 -27.343 1.00 64.12 186 ARG A N 1
ATOM 1355 C CA . ARG A 1 186 ? -2.904 3.506 -28.261 1.00 64.12 186 ARG A CA 1
ATOM 1356 C C . ARG A 1 186 ? -2.183 2.277 -27.743 1.00 64.12 186 ARG A C 1
ATOM 1358 O O . ARG A 1 186 ? -2.618 1.164 -28.043 1.00 64.12 186 ARG A O 1
ATOM 1365 N N . ASN A 1 187 ? -1.076 2.478 -27.041 1.00 65.38 187 ASN A N 1
ATOM 1366 C CA . ASN A 1 187 ? -0.277 1.397 -26.488 1.00 65.38 187 ASN A CA 1
ATOM 1367 C C . ASN A 1 187 ? -0.772 0.950 -25.092 1.00 65.38 187 ASN A C 1
ATOM 1369 O O . ASN A 1 187 ? -0.383 -0.130 -24.651 1.00 65.38 187 ASN A O 1
ATOM 1373 N N . LYS A 1 188 ? -1.696 1.704 -24.472 1.00 68.88 188 LYS A N 1
ATOM 1374 C CA . LYS A 1 188 ? -2.305 1.453 -23.155 1.00 68.88 188 LYS A CA 1
ATOM 1375 C C . LYS A 1 188 ? -1.294 1.428 -22.012 1.00 68.88 188 LYS A C 1
ATOM 1377 O O . LYS A 1 188 ? -1.464 0.666 -21.060 1.00 68.88 188 LYS A O 1
ATOM 1382 N N . ASN A 1 189 ? -0.232 2.215 -22.118 1.00 65.69 189 ASN A N 1
ATOM 1383 C CA . ASN A 1 189 ? 0.796 2.308 -21.088 1.00 65.69 189 ASN A CA 1
ATOM 1384 C C . ASN A 1 189 ? 0.446 3.326 -19.986 1.00 65.69 189 ASN A C 1
ATOM 1386 O O . ASN A 1 189 ? 1.228 3.479 -19.053 1.00 65.69 189 ASN A O 1
ATOM 1390 N N . GLY A 1 190 ? -0.708 3.999 -20.076 1.00 65.56 190 GLY A N 1
ATOM 1391 C CA . GLY A 1 190 ? -1.178 4.957 -19.079 1.00 65.56 190 GLY A CA 1
ATOM 1392 C C . GLY A 1 190 ? -0.581 6.360 -19.214 1.00 65.56 190 GLY A C 1
ATOM 1393 O O . GLY A 1 190 ? -0.942 7.229 -18.424 1.00 65.56 190 GLY A O 1
ATOM 1394 N N . VAL A 1 191 ? 0.271 6.606 -20.215 1.00 68.31 191 VAL A N 1
ATOM 1395 C CA . VAL A 1 191 ? 0.891 7.910 -20.492 1.00 68.31 191 VAL A CA 1
ATOM 1396 C C . VAL A 1 191 ? 0.731 8.283 -21.965 1.00 68.31 191 VAL A C 1
ATOM 1398 O O . VAL A 1 191 ? 0.772 7.439 -22.855 1.00 68.31 191 VAL A O 1
ATOM 1401 N N . LEU A 1 192 ? 0.560 9.568 -22.270 1.00 69.50 192 LEU A N 1
ATOM 1402 C CA . LEU A 1 192 ? 0.506 10.020 -23.657 1.00 69.50 192 LEU A CA 1
ATOM 1403 C C . LEU A 1 192 ? 1.892 10.429 -24.118 1.00 69.50 192 LEU A C 1
ATOM 1405 O O . LEU A 1 192 ? 2.352 11.543 -23.876 1.00 69.50 192 LEU A O 1
ATOM 1409 N N . SER A 1 193 ? 2.537 9.534 -24.864 1.00 68.31 193 SER A N 1
ATOM 1410 C CA . SER A 1 193 ? 3.769 9.893 -25.553 1.00 68.31 193 SER A CA 1
ATOM 1411 C C . SER A 1 193 ? 3.508 11.010 -26.567 1.00 68.31 193 SER A C 1
ATOM 1413 O O . SER A 1 193 ? 2.434 11.101 -27.174 1.00 68.31 193 SER A O 1
ATOM 1415 N N . LYS A 1 194 ? 4.534 11.815 -26.858 1.00 68.56 194 LYS A N 1
ATOM 1416 C CA . LYS A 1 194 ? 4.489 12.870 -27.885 1.00 68.56 194 LYS A CA 1
ATOM 1417 C C . LYS A 1 194 ? 3.870 12.413 -29.213 1.00 68.56 194 LYS A C 1
ATOM 1419 O O . LYS A 1 194 ? 3.176 13.174 -29.880 1.00 68.56 194 LYS A O 1
ATOM 1424 N N . ARG A 1 195 ? 4.090 11.157 -29.616 1.00 65.50 195 ARG A N 1
ATOM 1425 C CA . ARG A 1 195 ? 3.524 10.584 -30.853 1.00 65.50 195 ARG A CA 1
ATOM 1426 C C . ARG A 1 195 ? 2.022 10.309 -30.750 1.00 65.50 195 ARG A C 1
ATOM 1428 O O . ARG A 1 195 ? 1.304 10.513 -31.728 1.00 65.50 195 ARG A O 1
ATOM 1435 N N . GLU A 1 196 ? 1.554 9.855 -29.596 1.00 72.12 196 GLU A N 1
ATOM 1436 C CA . GLU A 1 196 ? 0.147 9.525 -29.340 1.00 72.12 196 GLU A CA 1
ATOM 1437 C C . GLU A 1 196 ? -0.689 10.782 -29.131 1.00 72.12 196 GLU A C 1
ATOM 1439 O O . GLU A 1 196 ? -1.743 10.937 -29.754 1.00 72.12 196 GLU A O 1
ATOM 1444 N N . LEU A 1 197 ? -0.149 11.742 -28.383 1.00 67.12 197 LEU A N 1
ATOM 1445 C CA . LEU A 1 197 ? -0.754 13.053 -28.206 1.00 67.12 197 LEU A CA 1
ATOM 1446 C C . LEU A 1 197 ? -0.895 13.793 -29.548 1.00 67.12 197 LEU A C 1
ATOM 1448 O O . LEU A 1 197 ? -1.969 14.298 -29.884 1.00 67.12 197 LEU A O 1
ATOM 1452 N N . LYS A 1 198 ? 0.149 13.766 -30.387 1.00 64.62 198 LYS A N 1
ATOM 1453 C CA . LYS A 1 198 ? 0.138 14.364 -31.732 1.00 64.62 198 LYS A CA 1
ATOM 1454 C C . LYS A 1 198 ? -0.915 13.731 -32.645 1.00 64.62 198 LYS A C 1
ATOM 1456 O O . LYS A 1 198 ? -1.625 14.441 -33.352 1.00 64.62 198 LYS A O 1
ATOM 1461 N N . ALA A 1 199 ? -1.080 12.408 -32.596 1.00 62.97 199 ALA A N 1
ATOM 1462 C CA . ALA A 1 199 ? -2.101 11.710 -33.380 1.00 62.97 199 ALA A CA 1
ATOM 1463 C C . ALA A 1 199 ? -3.535 12.127 -32.996 1.00 62.97 199 ALA A C 1
ATOM 1465 O O . ALA A 1 199 ? -4.423 12.174 -33.851 1.00 62.97 199 ALA A O 1
ATOM 1466 N N . VAL A 1 200 ? -3.759 12.453 -31.724 1.00 61.72 200 VAL A N 1
ATOM 1467 C CA . VAL A 1 200 ? -5.070 12.852 -31.191 1.00 61.72 200 VAL A CA 1
ATOM 1468 C C . VAL A 1 200 ? -5.366 14.319 -31.469 1.00 61.72 200 VAL A C 1
ATOM 1470 O O . VAL A 1 200 ? -6.476 14.654 -31.882 1.00 61.72 200 VAL A O 1
ATOM 1473 N N . LEU A 1 201 ? -4.372 15.192 -31.329 1.00 56.62 201 LEU A N 1
ATOM 1474 C CA . LEU A 1 201 ? -4.528 16.629 -31.547 1.00 56.62 201 LEU A CA 1
ATOM 1475 C C . LEU A 1 201 ? -4.624 16.992 -33.041 1.00 56.62 201 LEU A C 1
ATOM 1477 O O . LEU A 1 201 ? -5.389 17.890 -33.398 1.00 56.62 201 LEU A O 1
ATOM 1481 N N . VAL A 1 202 ? -3.991 16.222 -33.937 1.00 55.34 202 VAL A N 1
ATOM 1482 C CA . VAL A 1 202 ? -4.217 16.321 -35.396 1.00 55.34 202 VAL A CA 1
ATOM 1483 C C . VAL A 1 202 ? -5.661 15.954 -35.756 1.00 55.34 202 VAL A C 1
ATOM 1485 O O . VAL A 1 202 ? -6.285 16.621 -36.584 1.00 55.34 202 VAL A O 1
ATOM 1488 N N . ALA A 1 203 ? -6.247 14.952 -35.089 1.00 51.78 203 ALA A N 1
ATOM 1489 C CA . ALA A 1 203 ? -7.665 14.618 -35.252 1.00 51.78 203 ALA A CA 1
ATOM 1490 C C . ALA A 1 203 ? -8.603 15.727 -34.725 1.00 51.78 203 ALA A C 1
ATOM 1492 O O . ALA A 1 203 ? -9.741 15.841 -35.186 1.00 51.78 203 ALA A O 1
ATOM 1493 N N . LEU A 1 204 ? -8.111 16.578 -33.816 1.00 44.03 204 LEU A N 1
ATOM 1494 C CA . LEU A 1 204 ? -8.784 17.775 -33.298 1.00 44.03 204 LEU A CA 1
ATOM 1495 C C . LEU A 1 204 ? -8.419 19.074 -34.052 1.00 44.03 204 LEU A C 1
ATOM 1497 O O . LEU A 1 204 ? -8.931 20.136 -33.700 1.00 44.03 204 LEU A O 1
ATOM 1501 N N . LYS A 1 205 ? -7.635 18.985 -35.141 1.00 49.28 205 LYS A N 1
ATOM 1502 C CA . LYS A 1 205 ? -7.203 20.092 -36.024 1.00 49.28 205 LYS A CA 1
ATOM 1503 C C . LYS A 1 205 ? -6.259 21.130 -35.391 1.00 49.28 205 LYS A C 1
ATOM 1505 O O . LYS A 1 205 ? -6.301 22.294 -35.788 1.00 49.28 205 LYS A O 1
ATOM 1510 N N . LEU A 1 206 ? -5.413 20.730 -34.446 1.00 46.91 206 LEU A N 1
ATOM 1511 C CA . LEU A 1 206 ? -4.327 21.573 -33.921 1.00 46.91 206 LEU A CA 1
ATOM 1512 C C . LEU A 1 206 ? -3.008 21.295 -34.661 1.00 46.91 206 LEU A C 1
ATOM 1514 O O . LEU A 1 206 ? -2.841 20.215 -35.235 1.00 46.91 206 LEU A O 1
ATOM 1518 N N . SER A 1 207 ? -2.107 22.284 -34.715 1.00 53.31 207 SER A N 1
ATOM 1519 C CA . SER A 1 207 ? -0.853 22.184 -35.471 1.00 53.31 207 SER A CA 1
ATOM 1520 C C . SER A 1 207 ? 0.259 21.532 -34.649 1.00 53.31 207 SER A C 1
ATOM 1522 O O . SER A 1 207 ? 0.214 21.520 -33.425 1.00 53.31 207 SER A O 1
ATOM 1524 N N . GLU A 1 208 ? 1.276 20.978 -35.314 1.00 56.69 208 GLU A N 1
ATOM 1525 C CA . GLU A 1 208 ? 2.374 20.279 -34.629 1.00 56.69 208 GLU A CA 1
ATOM 1526 C C . GLU A 1 208 ? 3.192 21.193 -33.703 1.00 56.69 208 GLU A C 1
ATOM 1528 O O . GLU A 1 208 ? 3.703 20.716 -32.696 1.00 56.69 208 GLU A O 1
ATOM 1533 N N . GLN A 1 209 ? 3.280 22.490 -34.018 1.00 56.03 209 GLN A N 1
ATOM 1534 C CA . GLN A 1 209 ? 3.942 23.488 -33.171 1.00 56.03 209 GLN A CA 1
ATOM 1535 C C . GLN A 1 209 ? 3.162 23.741 -31.877 1.00 56.03 209 GLN A C 1
ATOM 1537 O O . GLN A 1 209 ? 3.771 23.822 -30.817 1.00 56.03 209 GLN A O 1
ATOM 1542 N N . ASP A 1 210 ? 1.825 23.750 -31.943 1.00 56.25 210 ASP A N 1
ATOM 1543 C CA . ASP A 1 210 ? 0.976 23.894 -30.753 1.00 56.25 210 ASP A CA 1
ATOM 1544 C C . ASP A 1 210 ? 1.130 22.693 -29.799 1.00 56.25 210 ASP A C 1
ATOM 1546 O O . ASP A 1 210 ? 0.929 22.829 -28.599 1.00 56.25 210 ASP A O 1
ATOM 1550 N N . VAL A 1 211 ? 1.481 21.506 -30.318 1.00 61.56 211 VAL A N 1
ATOM 1551 C CA . VAL A 1 211 ? 1.707 20.294 -29.506 1.00 61.56 211 VAL A CA 1
ATOM 1552 C C . VAL A 1 211 ? 3.019 20.377 -28.735 1.00 61.56 211 VAL A C 1
ATOM 1554 O O . VAL A 1 211 ? 3.070 19.967 -27.581 1.00 61.56 211 VAL A O 1
ATOM 1557 N N . ASP A 1 212 ? 4.072 20.896 -29.363 1.00 64.25 212 ASP A N 1
ATOM 1558 C CA . ASP A 1 212 ? 5.373 21.058 -28.711 1.00 64.25 212 ASP A CA 1
ATOM 1559 C C . ASP A 1 212 ? 5.310 22.114 -27.600 1.00 64.25 212 ASP A C 1
ATOM 1561 O O . ASP A 1 212 ? 5.874 21.897 -26.530 1.00 64.25 212 ASP A O 1
ATOM 1565 N N . GLU A 1 213 ? 4.573 23.207 -27.825 1.00 64.31 213 GLU A N 1
ATOM 1566 C CA . GLU A 1 213 ? 4.296 24.218 -26.797 1.00 64.31 213 GLU A CA 1
ATOM 1567 C C . GLU A 1 213 ? 3.424 23.652 -25.665 1.00 64.31 213 GLU A C 1
ATOM 1569 O O . GLU A 1 213 ? 3.724 23.868 -24.496 1.00 64.31 213 GLU A O 1
ATOM 1574 N N . LEU A 1 214 ? 2.399 22.858 -25.996 1.00 62.78 214 LEU A N 1
ATOM 1575 C CA . LEU A 1 214 ? 1.512 22.237 -25.010 1.00 62.78 214 LEU A CA 1
ATOM 1576 C C . LEU A 1 214 ? 2.256 21.253 -24.107 1.00 62.78 214 LEU A C 1
ATOM 1578 O O . LEU A 1 214 ? 2.091 21.315 -22.894 1.00 62.78 214 LEU A O 1
ATOM 1582 N N . ILE A 1 215 ? 3.079 20.369 -24.680 1.00 66.50 215 ILE A N 1
ATOM 1583 C CA . ILE A 1 215 ? 3.898 19.439 -23.891 1.00 66.50 215 ILE A CA 1
ATOM 1584 C C . ILE A 1 215 ? 4.881 20.241 -23.041 1.00 66.50 215 ILE A C 1
ATOM 1586 O O . ILE A 1 215 ? 4.929 20.034 -21.844 1.00 66.50 215 ILE A O 1
ATOM 1590 N N . SER A 1 216 ? 5.575 21.225 -23.616 1.00 66.00 216 SER A N 1
ATOM 1591 C CA . SER A 1 216 ? 6.510 22.082 -22.875 1.00 66.00 216 SER A CA 1
ATOM 1592 C C . SER A 1 216 ? 5.895 22.808 -21.670 1.00 66.00 216 SER A C 1
ATOM 1594 O O . SER A 1 216 ? 6.645 23.213 -20.785 1.00 66.00 216 SER A O 1
ATOM 1596 N N . GLU A 1 217 ? 4.588 23.070 -21.666 1.00 64.88 217 GLU A N 1
ATOM 1597 C CA . GLU A 1 217 ? 3.902 23.762 -20.567 1.00 64.88 217 GLU A CA 1
ATOM 1598 C C . GLU A 1 217 ? 3.225 22.813 -19.574 1.00 64.88 217 GLU A C 1
ATOM 1600 O O . GLU A 1 217 ? 2.964 23.221 -18.443 1.00 64.88 217 GLU A O 1
ATOM 1605 N N . ALA A 1 218 ? 2.909 21.588 -19.992 1.00 63.31 218 ALA A N 1
ATOM 1606 C CA . ALA A 1 218 ? 2.178 20.611 -19.189 1.00 63.31 218 ALA A CA 1
ATOM 1607 C C . ALA A 1 218 ? 3.070 19.505 -18.603 1.00 63.31 218 ALA A C 1
ATOM 1609 O O . ALA A 1 218 ? 2.692 18.919 -17.597 1.00 63.31 218 ALA A O 1
ATOM 1610 N N . ASP A 1 219 ? 4.222 19.239 -19.219 1.00 71.44 219 ASP A N 1
ATOM 1611 C CA . ASP A 1 219 ? 5.229 18.258 -18.800 1.00 71.44 219 ASP A CA 1
ATOM 1612 C C . ASP A 1 219 ? 6.053 18.859 -17.652 1.00 71.44 219 ASP A C 1
ATOM 1614 O O . ASP A 1 219 ? 6.999 19.626 -17.864 1.00 71.44 219 ASP A O 1
ATOM 1618 N N . VAL A 1 220 ? 5.600 18.609 -16.421 1.00 68.69 220 VAL A N 1
ATOM 1619 C CA . VAL A 1 220 ? 6.177 19.197 -15.204 1.00 68.69 220 VAL A CA 1
ATOM 1620 C C . VAL A 1 220 ? 7.390 18.390 -14.753 1.00 68.69 220 VAL A C 1
ATOM 1622 O O . VAL A 1 220 ? 8.330 18.965 -14.194 1.00 68.69 220 VAL A O 1
ATOM 1625 N N . ASP A 1 221 ? 7.379 17.078 -14.990 1.00 67.00 221 ASP A N 1
ATOM 1626 C CA . ASP A 1 221 ? 8.474 16.183 -14.617 1.00 67.00 221 ASP A CA 1
ATOM 1627 C C . ASP A 1 221 ? 9.595 16.094 -15.675 1.00 67.00 221 ASP A C 1
ATOM 1629 O O . ASP A 1 221 ? 10.724 15.706 -15.349 1.00 67.00 221 ASP A O 1
ATOM 1633 N N . GLY A 1 222 ? 9.343 16.580 -16.894 1.00 71.75 222 GLY A N 1
ATOM 1634 C CA . GLY A 1 222 ? 10.316 16.720 -17.972 1.00 71.75 222 GLY A CA 1
ATOM 1635 C C . GLY A 1 222 ? 10.645 15.404 -18.677 1.00 71.75 222 GLY A C 1
ATOM 1636 O O . GLY A 1 222 ? 11.712 15.304 -19.300 1.00 71.75 222 GLY A O 1
ATOM 1637 N N . ASP A 1 223 ? 9.785 14.389 -18.564 1.00 69.94 223 ASP A N 1
ATOM 1638 C CA . ASP A 1 223 ? 9.994 13.068 -19.160 1.00 69.94 223 ASP A CA 1
ATOM 1639 C C . ASP A 1 223 ? 9.672 13.018 -20.673 1.00 69.94 223 ASP A C 1
ATOM 1641 O O . ASP A 1 223 ? 9.982 12.038 -21.367 1.00 69.94 223 ASP A O 1
ATOM 1645 N N . GLY A 1 224 ? 9.126 14.110 -21.224 1.00 67.44 224 GLY A N 1
ATOM 1646 C CA . GLY A 1 224 ? 8.772 14.265 -22.633 1.00 67.44 224 GLY A CA 1
ATOM 1647 C C . GLY A 1 224 ? 7.447 13.602 -23.026 1.00 67.44 224 GLY A C 1
ATOM 1648 O O . GLY A 1 224 ? 7.136 13.512 -24.227 1.00 67.44 224 GLY A O 1
ATOM 1649 N N . CYS A 1 225 ? 6.687 13.115 -22.050 1.00 69.25 225 CYS A N 1
ATOM 1650 C CA . CYS A 1 225 ? 5.347 12.555 -22.156 1.00 69.25 225 CYS A CA 1
ATOM 1651 C C . CYS A 1 225 ? 4.379 13.376 -21.285 1.00 69.25 225 CYS A C 1
ATOM 1653 O O . CYS A 1 225 ? 4.783 14.269 -20.562 1.00 69.25 225 CYS A O 1
ATOM 1655 N N . LEU A 1 226 ? 3.070 13.147 -21.429 1.00 69.69 226 LEU A N 1
ATOM 1656 C CA . LEU A 1 226 ? 2.083 13.711 -20.502 1.00 69.69 226 LEU A CA 1
ATOM 1657 C C . LEU A 1 226 ? 1.355 12.586 -19.793 1.00 69.69 226 LEU A C 1
ATOM 1659 O O . LEU A 1 226 ? 0.679 11.769 -20.438 1.00 69.69 226 LEU A O 1
ATOM 1663 N N . ASN A 1 227 ? 1.463 12.560 -18.472 1.00 69.00 227 ASN A N 1
ATOM 1664 C CA . ASN A 1 227 ? 0.674 11.662 -17.648 1.00 69.00 227 ASN A CA 1
ATOM 1665 C C . ASN A 1 227 ? -0.750 12.221 -17.425 1.00 69.00 227 ASN A C 1
ATOM 1667 O O . ASN A 1 227 ? -1.098 13.333 -17.836 1.00 69.00 227 ASN A O 1
ATOM 1671 N N . LEU A 1 228 ? -1.641 11.401 -16.861 1.00 63.22 228 LEU A N 1
ATOM 1672 C CA . LEU A 1 228 ? -3.052 11.766 -16.702 1.00 63.22 228 LEU A CA 1
ATOM 1673 C C . LEU A 1 228 ? -3.244 12.957 -15.750 1.00 63.22 228 LEU A C 1
ATOM 1675 O O . LEU A 1 228 ? -4.148 13.762 -15.978 1.00 63.22 228 LEU A O 1
ATOM 1679 N N . ASP A 1 229 ? -2.408 13.067 -14.721 1.00 63.84 229 ASP A N 1
ATOM 1680 C CA . ASP A 1 229 ? -2.503 14.120 -13.713 1.00 63.84 229 ASP A CA 1
ATOM 1681 C C . ASP A 1 229 ? -1.994 15.452 -14.278 1.00 63.84 229 ASP A C 1
ATOM 1683 O O . ASP A 1 229 ? -2.704 16.450 -14.190 1.00 63.84 229 ASP A O 1
ATOM 1687 N N . GLU A 1 230 ? -0.877 15.448 -15.008 1.00 71.62 230 GLU A N 1
ATOM 1688 C CA . GLU A 1 230 ? -0.379 16.597 -15.781 1.00 71.62 230 GLU A CA 1
ATOM 1689 C C . GLU A 1 230 ? -1.391 17.075 -16.826 1.00 71.62 230 GLU A C 1
ATOM 1691 O O . GLU A 1 230 ? -1.628 18.272 -17.001 1.00 71.62 230 GLU A O 1
ATOM 1696 N N . PHE A 1 231 ? -2.053 16.140 -17.509 1.00 64.75 231 PHE A N 1
ATOM 1697 C CA . PHE A 1 231 ? -3.084 16.464 -18.489 1.00 64.75 231 PHE A CA 1
ATOM 1698 C C . PHE A 1 231 ? -4.331 17.088 -17.841 1.00 64.75 231 PHE A C 1
ATOM 1700 O O . PHE A 1 231 ? -4.938 17.998 -18.411 1.00 64.75 231 PHE A O 1
ATOM 1707 N N . ILE A 1 232 ? -4.730 16.619 -16.656 1.00 62.12 232 ILE A N 1
ATOM 1708 C CA . ILE A 1 232 ? -5.857 17.173 -15.892 1.00 62.12 232 ILE A CA 1
ATOM 1709 C C . ILE A 1 232 ? -5.490 18.553 -15.336 1.00 62.12 232 ILE A C 1
ATOM 1711 O O . ILE A 1 232 ? -6.266 19.499 -15.504 1.00 62.12 232 ILE A O 1
ATOM 1715 N N . ASP A 1 233 ? -4.303 18.696 -14.757 1.00 66.25 233 ASP A N 1
ATOM 1716 C CA . ASP A 1 233 ? -3.805 19.962 -14.227 1.00 66.25 233 ASP A CA 1
ATOM 1717 C C . ASP A 1 233 ? -3.621 21.002 -15.334 1.00 66.25 233 ASP A C 1
ATOM 1719 O O . ASP A 1 233 ? -3.978 22.162 -15.148 1.00 66.25 233 ASP A O 1
ATOM 1723 N N . TRP A 1 234 ? -3.206 20.610 -16.537 1.00 64.56 234 TRP A N 1
ATOM 1724 C CA . TRP A 1 234 ? -3.150 21.523 -17.677 1.00 64.56 234 TRP A CA 1
ATOM 1725 C C . TRP A 1 234 ? -4.543 21.924 -18.201 1.00 64.56 234 TRP A C 1
ATOM 1727 O O . TRP A 1 234 ? -4.795 23.101 -18.479 1.00 64.56 234 TRP A O 1
ATOM 1737 N N . ILE A 1 235 ? -5.491 20.983 -18.311 1.00 57.56 235 ILE A N 1
ATOM 1738 C CA . ILE A 1 235 ? -6.855 21.282 -18.794 1.00 57.56 235 ILE A CA 1
ATOM 1739 C C . ILE A 1 235 ? -7.633 22.164 -17.806 1.00 57.56 235 ILE A C 1
ATOM 1741 O O . ILE A 1 235 ? -8.460 22.981 -18.231 1.00 57.56 235 ILE A O 1
ATOM 1745 N N . PHE A 1 236 ? -7.396 22.008 -16.501 1.00 57.19 236 PHE A N 1
ATOM 1746 C CA . PHE A 1 236 ? -8.235 22.600 -15.455 1.00 57.19 236 PHE A CA 1
ATOM 1747 C C . PHE A 1 236 ? -7.525 23.587 -14.521 1.00 57.19 236 PHE A C 1
ATOM 1749 O O . PHE A 1 236 ? -8.206 24.392 -13.879 1.00 57.19 236 PHE A O 1
ATOM 1756 N N . GLY A 1 237 ? -6.193 23.600 -14.479 1.00 52.44 237 GLY A N 1
ATOM 1757 C CA . GLY A 1 237 ? -5.335 24.442 -13.634 1.00 52.44 237 GLY A CA 1
ATOM 1758 C C . GLY A 1 237 ? -5.217 25.895 -14.095 1.00 52.44 237 GLY A C 1
ATOM 1759 O O . GLY A 1 237 ? -4.147 26.502 -14.075 1.00 52.44 237 GLY A O 1
ATOM 1760 N N . GLY A 1 238 ? -6.333 26.505 -14.493 1.00 49.91 238 GLY A N 1
ATOM 1761 C CA . GLY A 1 238 ? -6.396 27.931 -14.784 1.00 49.91 238 GLY A CA 1
ATOM 1762 C C . GLY A 1 238 ? -6.173 28.784 -13.532 1.00 49.91 238 GLY A C 1
ATOM 1763 O O . GLY A 1 238 ? -7.142 29.209 -12.906 1.00 49.91 238 GLY A O 1
ATOM 1764 N N . GLY A 1 239 ? -4.916 29.111 -13.211 1.00 39.19 239 GLY A N 1
ATOM 1765 C CA . GLY A 1 239 ? -4.602 30.023 -12.111 1.00 39.19 239 GLY A CA 1
ATOM 1766 C C . GLY A 1 239 ? -3.130 30.406 -11.931 1.00 39.19 239 GLY A C 1
ATOM 1767 O O . GLY A 1 239 ? -2.554 30.044 -10.916 1.00 39.19 239 GLY A O 1
ATOM 1768 N N . GLY A 1 240 ? -2.547 31.221 -12.832 1.00 34.22 240 GLY A N 1
ATOM 1769 C CA . GLY A 1 240 ? -1.316 31.970 -12.500 1.00 34.22 240 GLY A CA 1
ATOM 1770 C C . GLY A 1 240 ? -0.374 32.448 -13.622 1.00 34.22 240 GLY A C 1
ATOM 1771 O O . GLY A 1 240 ? 0.792 32.112 -13.570 1.00 34.22 240 GLY A O 1
ATOM 1772 N N . ASN A 1 241 ? -0.838 33.297 -14.561 1.00 37.12 241 ASN A N 1
ATOM 1773 C CA . ASN A 1 241 ? -0.054 34.265 -15.384 1.00 37.12 241 ASN A CA 1
ATOM 1774 C C . ASN A 1 241 ? 1.201 33.717 -16.142 1.00 37.12 241 ASN A C 1
ATOM 1776 O O . ASN A 1 241 ? 2.260 33.574 -15.548 1.00 37.12 241 ASN A O 1
ATOM 1780 N N . LYS A 1 242 ? 1.213 33.520 -17.474 1.00 38.25 242 LYS A N 1
ATOM 1781 C CA . LYS A 1 242 ? 1.119 34.545 -18.539 1.00 38.25 242 LYS A CA 1
ATOM 1782 C C . LYS A 1 242 ? 0.763 33.932 -19.914 1.00 38.25 242 LYS A C 1
ATOM 1784 O O . LYS A 1 242 ? 1.151 32.822 -20.218 1.00 38.25 242 LYS A O 1
ATOM 1789 N N . SER A 1 243 ? 0.108 34.747 -20.754 1.00 35.53 243 SER A N 1
ATOM 1790 C CA . SER A 1 243 ? -0.016 34.629 -22.227 1.00 35.53 243 SER A CA 1
ATOM 1791 C C . SER A 1 243 ? -0.850 33.475 -22.813 1.00 35.53 243 SER A C 1
ATOM 1793 O O . SER A 1 243 ? -0.336 32.542 -23.405 1.00 35.53 243 SER A O 1
ATOM 1795 N N . LYS A 1 244 ? -2.181 33.623 -22.783 1.00 33.16 244 LYS A N 1
ATOM 1796 C CA . LYS A 1 244 ? -3.124 32.767 -23.532 1.00 33.16 244 LYS A CA 1
ATOM 1797 C C . LYS A 1 244 ? -2.843 32.777 -25.052 1.00 33.16 244 LYS A C 1
ATOM 1799 O O . LYS A 1 244 ? -2.890 33.871 -25.632 1.00 33.16 244 LYS A O 1
ATOM 1804 N N . PRO A 1 245 ? -2.753 31.622 -25.740 1.00 32.97 245 PRO A N 1
ATOM 1805 C CA . PRO A 1 245 ? -2.965 31.565 -27.179 1.00 32.97 245 PRO A CA 1
ATOM 1806 C C . PRO A 1 245 ? -4.454 31.798 -27.469 1.00 32.97 245 PRO A C 1
ATOM 1808 O O . PRO A 1 245 ? -5.354 31.213 -26.858 1.00 32.97 245 PRO A O 1
ATOM 1811 N N . LYS A 1 246 ? -4.751 32.720 -28.387 1.00 31.66 246 LYS A N 1
ATOM 1812 C CA . LYS A 1 246 ? -6.123 33.047 -28.790 1.00 31.66 246 LYS A CA 1
ATOM 1813 C C . LYS A 1 246 ? -6.700 31.912 -29.639 1.00 31.66 246 LYS A C 1
ATOM 1815 O O . LYS A 1 246 ? -6.550 31.922 -30.857 1.00 31.66 246 LYS A O 1
ATOM 1820 N N . LEU A 1 247 ? -7.447 30.995 -29.027 1.00 35.03 247 LEU A N 1
ATOM 1821 C CA . LEU A 1 247 ? -8.267 30.041 -29.775 1.00 35.03 247 LEU A CA 1
ATOM 1822 C C . LEU A 1 247 ? -9.487 30.771 -30.370 1.00 35.03 247 LEU A C 1
ATOM 1824 O O . LEU A 1 247 ? -10.499 31.014 -29.704 1.00 35.03 247 LEU A O 1
ATOM 1828 N N . ALA A 1 248 ? -9.368 31.186 -31.632 1.00 33.34 248 ALA A N 1
ATOM 1829 C CA . ALA A 1 248 ? -10.433 31.840 -32.378 1.00 33.34 248 ALA A CA 1
ATOM 1830 C C . ALA A 1 248 ? -11.619 30.879 -32.571 1.00 33.34 248 ALA A C 1
ATOM 1832 O O . ALA A 1 248 ? -11.580 29.941 -33.366 1.00 33.34 248 ALA A O 1
ATOM 1833 N N . LYS A 1 249 ? -12.717 31.131 -31.851 1.00 34.66 249 LYS A N 1
ATOM 1834 C CA . LYS A 1 249 ? -14.002 30.458 -32.067 1.00 34.66 249 LYS A CA 1
ATOM 1835 C C . LYS A 1 249 ? -14.588 30.888 -33.414 1.00 34.66 249 LYS A C 1
ATOM 1837 O O . LYS A 1 249 ? -15.327 31.864 -33.487 1.00 34.66 249 LYS A O 1
ATOM 1842 N N . SER A 1 250 ? -14.333 30.124 -34.470 1.00 30.47 250 SER A N 1
ATOM 1843 C CA . SER A 1 250 ? -15.149 30.172 -35.685 1.00 30.47 250 SER A CA 1
ATOM 1844 C C . SER A 1 250 ? -16.348 29.229 -35.493 1.00 30.47 250 SER A C 1
ATOM 1846 O O . SER A 1 250 ? -16.296 28.040 -35.807 1.00 30.47 250 SER A O 1
ATOM 1848 N N . LYS A 1 251 ? -17.441 29.753 -34.923 1.00 37.25 251 LYS A N 1
ATOM 1849 C CA . LYS A 1 251 ? -18.777 29.165 -35.089 1.00 37.25 251 LYS A CA 1
ATOM 1850 C C . LYS A 1 251 ? -19.541 30.021 -36.090 1.00 37.25 251 LYS A C 1
ATOM 1852 O O . LYS A 1 251 ? -20.062 31.078 -35.752 1.00 37.25 251 LYS A O 1
ATOM 1857 N N . SER A 1 252 ? -19.583 29.523 -37.323 1.00 37.28 252 SER A N 1
ATOM 1858 C CA . SER A 1 252 ? -20.561 29.888 -38.344 1.00 37.28 252 SER A CA 1
ATOM 1859 C C . SER A 1 252 ? -21.967 29.811 -37.745 1.00 37.28 252 SER A C 1
ATOM 1861 O O . SER A 1 252 ? -22.422 28.733 -37.358 1.00 37.28 252 SER A O 1
ATOM 1863 N N . ARG A 1 253 ? -22.652 30.954 -37.677 1.00 34.53 253 ARG A N 1
ATOM 1864 C CA . ARG A 1 253 ? -24.090 31.033 -37.430 1.00 34.53 253 ARG A CA 1
ATOM 1865 C C . ARG A 1 253 ? -24.742 31.504 -38.725 1.00 34.53 253 ARG A C 1
ATOM 1867 O O . ARG A 1 253 ? -24.552 32.637 -39.152 1.00 34.53 253 ARG A O 1
ATOM 1874 N N . VAL A 1 254 ? -25.444 30.577 -39.364 1.00 43.16 254 VAL A N 1
ATOM 1875 C CA . VAL A 1 254 ? -26.286 30.798 -40.540 1.00 43.16 254 VAL A CA 1
ATOM 1876 C C . VAL A 1 254 ? -27.616 31.394 -40.073 1.00 43.16 254 VAL A C 1
ATOM 1878 O O . VAL A 1 254 ? -28.338 30.712 -39.354 1.00 43.16 254 VAL A O 1
ATOM 1881 N N . SER A 1 255 ? -27.890 32.641 -40.472 1.00 36.88 255 SER A N 1
ATOM 1882 C CA . SER A 1 255 ? -29.192 33.347 -40.586 1.00 36.88 255 SER A CA 1
ATOM 1883 C C . SER A 1 255 ? -28.846 34.850 -40.641 1.00 36.88 255 SER A C 1
ATOM 1885 O O . SER A 1 255 ? -28.199 35.344 -39.727 1.00 36.88 255 SER A O 1
ATOM 1887 N N . ASP A 1 256 ? -29.063 35.638 -41.690 1.00 37.34 256 ASP A N 1
ATOM 1888 C CA . ASP A 1 256 ? -30.260 35.801 -42.502 1.00 37.34 256 ASP A CA 1
ATOM 1889 C C . ASP A 1 256 ? -29.890 36.360 -43.883 1.00 37.34 256 ASP A C 1
ATOM 1891 O O . ASP A 1 256 ? -29.160 37.345 -44.016 1.00 37.34 256 ASP A O 1
ATOM 1895 N N . VAL A 1 257 ? -30.461 35.756 -44.924 1.00 46.66 257 VAL A N 1
ATOM 1896 C CA . VAL A 1 257 ? -30.514 36.332 -46.265 1.00 46.66 257 VAL A CA 1
ATOM 1897 C C . VAL A 1 257 ? -31.610 37.404 -46.261 1.00 46.66 257 VAL A C 1
ATOM 1899 O O . VAL A 1 257 ? -32.794 37.116 -46.098 1.00 46.66 257 VAL A O 1
ATOM 1902 N N . LYS A 1 258 ? -31.233 38.666 -46.463 1.00 43.50 258 LYS A N 1
ATOM 1903 C CA . LYS A 1 258 ? -32.159 39.676 -46.988 1.00 43.50 258 LYS A CA 1
ATOM 1904 C C . LYS A 1 258 ? -31.414 40.638 -47.901 1.00 43.50 258 LYS A C 1
ATOM 1906 O O . LYS A 1 258 ? -30.886 41.665 -47.501 1.00 43.50 258 LYS A O 1
ATOM 1911 N N . SER A 1 259 ? -31.364 40.217 -49.160 1.00 45.38 259 SER A N 1
ATOM 1912 C CA . SER A 1 259 ? -31.677 41.008 -50.346 1.00 45.38 259 SER A CA 1
ATOM 1913 C C . SER A 1 259 ? -31.610 42.531 -50.193 1.00 45.38 259 SER A C 1
ATOM 1915 O O . SER A 1 259 ? -32.512 43.132 -49.614 1.00 45.38 259 SER A O 1
ATOM 1917 N N . ARG A 1 260 ? -30.683 43.164 -50.919 1.00 44.53 260 ARG A N 1
ATOM 1918 C CA . ARG A 1 260 ? -31.020 43.884 -52.165 1.00 44.53 260 ARG A CA 1
ATOM 1919 C C . ARG A 1 260 ? -29.771 44.476 -52.816 1.00 44.53 260 ARG A C 1
ATOM 1921 O O . ARG A 1 260 ? -29.189 45.442 -52.343 1.00 44.53 260 ARG A O 1
ATOM 1928 N N . HIS A 1 261 ? -29.433 43.902 -53.966 1.00 44.31 261 HIS A N 1
ATOM 1929 C CA . HIS A 1 261 ? -28.750 44.597 -55.047 1.00 44.31 261 HIS A CA 1
ATOM 1930 C C . HIS A 1 261 ? -29.495 45.895 -55.398 1.00 44.31 261 HIS A C 1
ATOM 1932 O O . HIS A 1 261 ? -30.680 45.857 -55.735 1.00 44.31 261 HIS A O 1
ATOM 1938 N N . ARG A 1 262 ? -28.774 47.015 -55.429 1.00 44.78 262 ARG A N 1
ATOM 1939 C CA . ARG A 1 262 ? -28.998 48.075 -56.417 1.00 44.78 262 ARG A CA 1
ATOM 1940 C C . ARG A 1 262 ? -27.637 48.569 -56.908 1.00 44.78 262 ARG A C 1
ATOM 1942 O O . ARG A 1 262 ? -26.861 49.127 -56.143 1.00 44.78 262 ARG A O 1
ATOM 1949 N N . LEU A 1 263 ? -27.367 48.286 -58.181 1.00 50.94 263 LEU A N 1
ATOM 1950 C CA . LEU A 1 263 ? -26.359 48.938 -59.028 1.00 50.94 263 LEU A CA 1
ATOM 1951 C C . LEU A 1 263 ? -26.856 50.371 -59.410 1.00 50.94 263 LEU A C 1
ATOM 1953 O O . LEU A 1 263 ? -27.933 50.760 -58.953 1.00 50.94 263 LEU A O 1
ATOM 1957 N N . PRO A 1 264 ? -26.149 51.164 -60.245 1.00 50.84 264 PRO A N 1
ATOM 1958 C CA . PRO A 1 264 ? -25.246 52.240 -59.826 1.00 50.84 264 PRO A CA 1
ATOM 1959 C C . PRO A 1 264 ? -25.613 53.606 -60.480 1.00 50.84 264 PRO A C 1
ATOM 1961 O O . PRO A 1 264 ? -26.655 53.708 -61.126 1.00 50.84 264 PRO A O 1
ATOM 1964 N N . ARG A 1 265 ? -24.676 54.578 -60.410 1.00 38.19 265 ARG A N 1
ATOM 1965 C CA . ARG A 1 265 ? -24.510 55.799 -61.256 1.00 38.19 265 ARG A CA 1
ATOM 1966 C C . ARG A 1 265 ? -25.374 57.027 -60.906 1.00 38.19 265 ARG A C 1
ATOM 1968 O O . ARG A 1 265 ? -26.364 56.851 -60.197 1.00 38.19 265 ARG A O 1
ATOM 1975 N N . PRO A 1 266 ? -25.026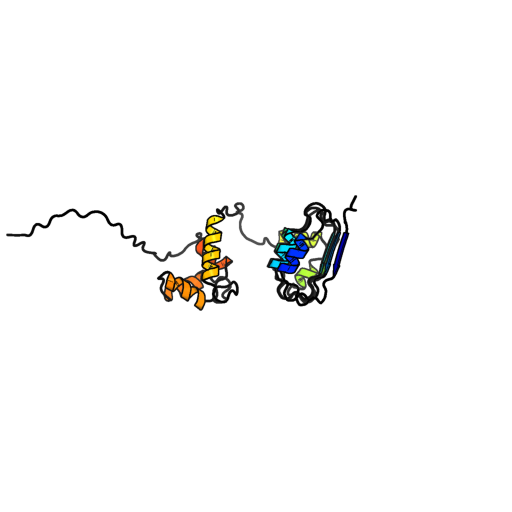 58.266 -61.345 1.00 61.59 266 PRO A N 1
ATOM 1976 C CA . PRO A 1 266 ? -24.172 58.698 -62.484 1.00 61.59 266 PRO A CA 1
ATOM 1977 C C . PRO A 1 266 ? -22.662 58.530 -62.325 1.00 61.59 266 PRO A C 1
ATOM 1979 O O . PRO A 1 266 ? -22.139 58.909 -61.257 1.00 61.59 266 PRO A O 1
#

Secondary structure (DSSP, 8-state):
------EEEEE-TT-TT-BHHHHHHHHHTS-TT-SEEEEE-TT-TB-BHHHHHHHHHTS-TTT--EEEEE-TT-TB--HHHHHHHHHTS-TT--EEEEE-TT-TT-BHHHHHHHHHH--TT--EEEEE-TTSB--HHHHHH-SSHHHHHTHHHHT-SS--S---------HHHHHHHHHHHHHH-SS-SSSEEHHHHHHHHHHTT--HHHHHHHHHHH-SS-SSEE-HHHHHHHHH---S-S------------------------

Foldseek 3Di:
DPDQAQEDADAPAPVQVCALVNLLVVLQVDRLQHQYYHYAPANNQRYALSSLLNSLQSPNQARHAYYAYEPAQNQRYALNSLLSNLQSHHLNHAEYHYHHHLNARYECSSLLSSLCSDRPNYNYYHYHQHNYRYDPVSVVQPPDNVSSVCSVPVVDDDDDDDDDDDDDDDPVVVVVLVVLQVVLCPVPPQWRALVSQVVSVVVVVDDNVVSVVLCVVLVPVPPRIHHPVSVCCSVPVPDDDDDDDDPDDPDDDDDDDDDDDDDDDD

=== Feature glossary ===
The features interleaved in this record are:

— What the protein is —

Sequence gives the chain of amino acids in standard one-letter code (A=alanine, C=cysteine, …, Y=tyrosine), read N→C. It is the only fe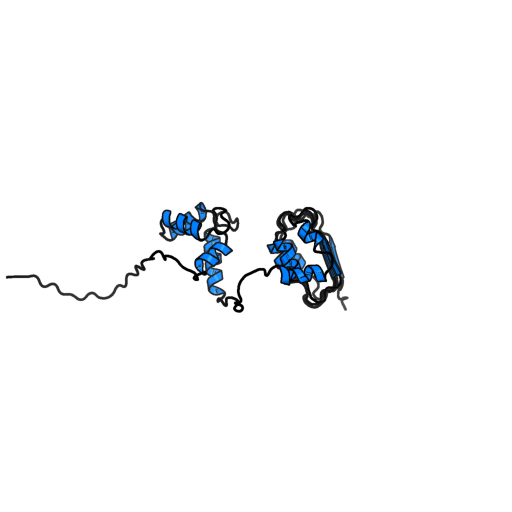ature that is directly encoded by the gene; all structural features are derived from the folded form of this sequence.

Database cross-references. InterPro integrates a dozen domain/family signature databases into unified entries with residue-range hits. GO terms attach function/process/location labels with evidence codes. CATH codes position the fold in a four-level structural taxonomy. Organism is the NCBI-taxonomy species name.

— Where its atoms are —

Atomic coordinates in PDBx/mmCIF format — the same representation the Protein Data Bank distributes. Each line of the _atom_site loop places one backbone atom in Cartesian space (units: ångströms, origin: arbitrary).

The six renders are orthographic views along the three Cartesian axes in both directions. Representation (cartoon, sticks, or surface) and color scheme (sequence-rainbow or by-chain) vary across proteins so the training set covers all 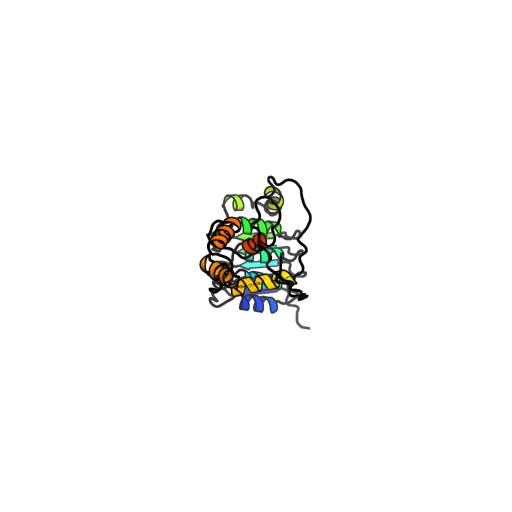the common visualization conventions.

— Local backbone conformation —

Eight-state secondary structure (DSSP): H is the canonical α-helix, G the tighter 3₁₀-helix, I the wider π-helix; E/B are β-structure, T and S are turns and bends, and '-' is everything else. DSSP derives these from the pattern of main-chain N–H···O=C hydrogen bonds, not from the sequence.

P-SEA three-state annotation labels each residue as helix, strand, or coil based purely on the geometry of the Cα trace. It serves as a fallback when the full backbone (and thus DSSP) is unavailable.

The φ/ψ torsion pair specifies the backbone conformation at each residue. φ rotates about the N–Cα bond, ψ about the Cα–C bond. Steric clashes forbid most of the (φ, ψ) plane — the allowed regions (α-helix basin, β-sheet basin, left-handed helix) are the Ramachandran-allowed regions.

— Global shape and packing —

The geometric summary reports three shape descriptors. Rg (radius of gyration) measures how spread out the Cα atoms are about their centre of mass; compact globular proteins have small Rg, elongated or unfolded ones large. Cα contacts (<8 Å, |i−j|>4) count long-range residue pairs in spatial proximity — high for tightly packed folds, near zero for rods or random coil. The bounding-box extents give the protein's footprint along x, y, z in Å.

Solvent-accessible surface area (SASA) is the area in Å² traced out by the centre of a 1.4 Å probe sphere (a water molecule) rolled over the protein's van der Waals surface (Shrake–Rupley / Lee–Richards construction). Buried residues have near-zero SASA; fully exposed residues can exceed 200 Å². The total SASA scales roughly with the number of surface residues.

The contact map is a binary N×N matrix image: pixel (i, j) is dark where Cα_i and Cα_j are within 8 Å and |i−j|>4. Because the |i−j|>4 filter removes local helical contacts, off-diagonal stripes parallel to the main diagonal indicate parallel β-sheets; stripes perpendicular to it indicate antiparallel β-sheets. The Ramachandran plot scatters every residue's (φ, ψ) pair against the sterically allowed regions. The PAE heatmap renders the predicted-aligned-error matrix.

— Structural neighborhood —

3Di is Foldseek's structural alphabet. Each residue is assigned one of twenty discrete states based on how its Cα sits relative to its spatial (not sequential) neighbors. Aligning 3Di strings finds structural homologs roughly as well as full 3D superposition, but orders of magnitude faster.

Nearest PDB neighbors are the top structural matches found by Foldseek when searching this structure against the entire Protein Data Bank. Each hit reports a TM-score (0 to 1; >0.5 almost always implies the same fold) and an E-value. These are *structural* homologs — they may share no detectable sequence similarity.

— Confidence and disorder —

For AlphaFold models, the B-factor field carries pLDDT — the model's own estimate of local accuracy on a 0–100 scale. Regions with pLDDT<50 should be treated as essentially unmodeled; they often correspond to intrinsically disordered segments.

Crystallographic B-factors measure how much each atom's electron density is smeared out, in Å². They rise in mobile loops and surface residues and fall in the buried interior. In AlphaFold models this column is repurposed to hold pLDDT instead.

Predicted aligned error is AlphaFold's pairwise confidence. Unlike pLDDT (per-residue), PAE is per-residue-pair and captures whether two parts of the structure are correctly placed relative to each other. Units are ångströms of expected positional error.